Protein AF-A0A0S7Y4H3-F1 (afdb_monomer)

Radius of gyration: 25.02 Å; Cα contacts (8 Å, |Δi|>4): 301; chains: 1; bounding box: 64×60×59 Å

Organism: NCBI:txid1703775

Mean predicted aligned error: 9.49 Å

Solvent-accessible surface area (backbone atoms only — not comparable to full-atom values): 13241 Å² total; per-residue (Å²): 133,88,85,84,75,86,81,76,68,88,76,67,84,86,78,62,72,91,76,50,90,75,93,76,55,82,89,46,54,58,52,83,78,57,90,92,58,53,69,69,58,44,63,68,26,54,32,79,51,70,70,48,42,55,50,53,49,52,54,49,44,50,53,49,6,56,77,69,75,25,50,47,40,45,49,69,44,71,63,45,53,48,74,65,45,39,62,62,51,46,55,40,36,79,70,72,38,41,43,66,48,67,63,44,13,72,64,74,56,64,80,76,62,66,69,65,19,58,77,70,69,50,55,75,64,49,63,69,62,38,45,56,53,36,64,40,42,67,72,51,51,90,80,59,70,69,18,39,20,29,35,49,6,46,45,37,59,74,70,59,34,90,33,29,92,52,13,34,13,28,49,18,42,76,65,75,41,78,22,57,40,82,79,48,89,96,73,55,52,64,74,73,37,95,66,50,49,68,66,33,53,53,48,25,27,49,42,14,50,52,52,52,49,56,54,55,74,50,34,77,75,27,41,80,42,82,49,113

Foldseek 3Di:
DDDDDDDDPVPDDDDDPVPDDDDDDPVQAADDDDPPDDPVVNLVRHGCDDVNVVVVVQVVLAVQCLVVVFAAEEAEDCVCVQVLVLVVVLVVVVVPHAEADADCQAPVHHDDDPVVCVVVVNVPVDQVSLQLLQVLQPDVCVPPQLASLQSSLVSSVVVVRVRSVSGSSVSCNVSVHRYADADDPVPDCSCVDPSHDPVSVVSRNVSRVVVVVVSVVRCVSHHYHYYD

Sequence (228 aa):
MKKYKPIDLSKIKTYSAKKRKTKVELNSFAKPAVKGSSFKKFYNSLPKFLAVNSLDEVVKAILSAHKKKRPVIIGIGAHVIKVGLNPLIIDLMKKKIVIHDFEIATLGRTSEDVAEGLETGMFGMVEETLRDFNQSISVSEYKDPRGMGYELGERLIQMKAPHRELSILATGAELDMPVTVHVAIGTDTVHMSPHVDPEALGSATFTDFRLFSSVICDLEGGVYLNIG

Secondary structure (DSSP, 8-state):
--------GGG-----GGGS--S--GGGSPPPPPTT--HHHHHHHS-SSTHHHHHHHHHHHHHHHHHTT--EEEEE-HHHHHTT-HHHHHHHHHTS-B---SHHHHHS-----HHHHHHHT-TT--HHHHHHHHHHHSSSTTTS---HHHHHHHHHHHTT-TTGGG-HHHHHHHTT--------TTTSSGGGSTT--HHHHHHHHHHHHHHHHHHHHT-TTSEEEEE-

Structure (mmCIF, N/CA/C/O backbone):
data_AF-A0A0S7Y4H3-F1
#
_entry.id   AF-A0A0S7Y4H3-F1
#
loop_
_atom_site.group_PDB
_atom_site.id
_atom_site.type_symbol
_atom_site.label_atom_id
_atom_site.label_alt_id
_atom_site.label_comp_id
_atom_site.label_asym_id
_atom_site.label_entity_id
_atom_site.label_seq_id
_atom_site.pdbx_PDB_ins_code
_atom_site.Cartn_x
_atom_site.Cartn_y
_atom_site.Cartn_z
_atom_site.occupancy
_atom_site.B_iso_or_equiv
_atom_site.auth_seq_id
_atom_site.auth_comp_id
_atom_site.auth_asym_id
_atom_site.auth_atom_id
_atom_site.pdbx_PDB_model_num
ATOM 1 N N . MET A 1 1 ? -42.837 44.500 -0.484 1.00 53.53 1 MET A N 1
ATOM 2 C CA . MET A 1 1 ? -41.684 43.960 0.278 1.00 53.53 1 MET A CA 1
ATOM 3 C C . MET A 1 1 ? -42.188 43.233 1.517 1.00 53.53 1 MET A C 1
ATOM 5 O O . MET A 1 1 ? -43.010 43.789 2.237 1.00 53.53 1 MET A O 1
ATOM 9 N N . LYS A 1 2 ? -41.756 41.987 1.745 1.00 52.50 2 LYS A N 1
ATOM 10 C CA . LYS A 1 2 ? -42.208 41.177 2.889 1.00 52.50 2 LYS A CA 1
ATOM 11 C C . LYS A 1 2 ? -41.563 41.716 4.173 1.00 52.50 2 LYS A C 1
ATOM 13 O O . LYS A 1 2 ? -40.341 41.777 4.257 1.00 52.50 2 LYS A O 1
ATOM 18 N N . LYS A 1 3 ? -42.374 42.143 5.148 1.00 62.97 3 LYS A N 1
ATOM 19 C CA . LYS A 1 3 ? -41.885 42.593 6.462 1.00 62.97 3 LYS A CA 1
ATOM 20 C C . LYS A 1 3 ? -41.639 41.376 7.350 1.00 62.97 3 LYS A C 1
ATOM 22 O O . LYS A 1 3 ? -42.581 40.671 7.703 1.00 62.97 3 LYS A O 1
ATOM 27 N N . TYR A 1 4 ? -40.380 41.147 7.701 1.00 82.31 4 TYR A N 1
ATOM 28 C CA . TYR A 1 4 ? -39.975 40.118 8.654 1.00 82.31 4 TYR A CA 1
ATOM 29 C C . TYR A 1 4 ? -40.004 40.681 10.080 1.00 82.31 4 TYR A C 1
ATOM 31 O O . TYR A 1 4 ? -39.707 41.856 10.292 1.00 82.31 4 TYR A O 1
ATOM 39 N N . LYS A 1 5 ? -40.380 39.844 11.052 1.00 87.88 5 LYS A N 1
ATOM 40 C CA . LYS A 1 5 ? -40.313 40.152 12.487 1.00 87.88 5 LYS A CA 1
ATOM 41 C C . LYS A 1 5 ? -39.413 39.129 13.192 1.00 87.88 5 LYS A C 1
ATOM 43 O O . LYS A 1 5 ? -39.379 37.981 12.743 1.00 87.88 5 LYS A O 1
ATOM 48 N N . PRO A 1 6 ? -38.718 39.514 14.278 1.00 87.25 6 PRO A N 1
ATOM 49 C CA . PRO A 1 6 ? -37.983 38.577 15.125 1.00 87.25 6 PRO A CA 1
ATOM 50 C C . PRO A 1 6 ? -38.883 37.455 15.657 1.00 87.25 6 PRO A C 1
ATOM 52 O O . PRO A 1 6 ? -40.070 37.672 15.908 1.00 87.25 6 PRO A O 1
ATOM 55 N N . ILE A 1 7 ? -38.320 36.256 15.807 1.00 88.94 7 ILE A N 1
ATOM 56 C CA . ILE A 1 7 ? -39.067 35.074 16.246 1.00 88.94 7 ILE A CA 1
ATOM 57 C C . ILE A 1 7 ? -39.330 35.116 17.759 1.00 88.94 7 ILE A C 1
ATOM 59 O O . ILE A 1 7 ? -38.513 35.611 18.532 1.00 88.94 7 ILE A O 1
ATOM 63 N N . ASP A 1 8 ? -40.468 34.568 18.181 1.00 91.94 8 ASP A N 1
ATOM 64 C CA . ASP A 1 8 ? -40.845 34.455 19.591 1.00 91.94 8 ASP A CA 1
ATOM 65 C C . ASP A 1 8 ? -40.157 33.246 20.245 1.00 91.94 8 ASP A C 1
ATOM 67 O O . ASP A 1 8 ? -40.514 32.091 19.993 1.00 91.94 8 ASP A O 1
ATOM 71 N N . LEU A 1 9 ? -39.164 33.519 21.092 1.00 93.94 9 LEU A N 1
ATOM 72 C CA . LEU A 1 9 ? -38.369 32.499 21.777 1.00 93.94 9 LEU A CA 1
ATOM 73 C C . LEU A 1 9 ? -39.107 31.833 22.956 1.00 93.94 9 LEU A C 1
ATOM 75 O O . LEU A 1 9 ? -38.668 30.775 23.406 1.00 93.94 9 LEU A O 1
ATOM 79 N N . SER A 1 10 ? -40.240 32.374 23.433 1.00 90.56 10 SER A N 1
ATOM 80 C CA . SER A 1 10 ? -41.016 31.789 24.550 1.00 90.56 10 SER A CA 1
ATOM 81 C C . SER A 1 10 ? -41.631 30.423 24.216 1.00 90.56 10 SER A C 1
ATOM 83 O O . SER A 1 10 ? -42.004 29.657 25.102 1.00 90.56 10 SER A O 1
ATOM 85 N N . LYS A 1 11 ? -41.696 30.092 22.922 1.00 90.75 11 LYS A N 1
ATOM 86 C CA . LYS A 1 11 ? -42.233 28.831 22.397 1.00 90.75 11 LYS A CA 1
ATOM 87 C C . LYS A 1 11 ? -41.203 27.700 22.338 1.00 90.75 11 LYS A C 1
ATOM 89 O O . LYS A 1 11 ? -41.554 26.582 21.956 1.00 90.75 11 LYS A O 1
ATOM 94 N N . ILE A 1 12 ? -39.944 27.959 22.696 1.00 93.69 12 ILE A N 1
ATOM 95 C CA . ILE A 1 12 ? -38.897 26.933 22.731 1.00 93.69 12 ILE A CA 1
ATOM 96 C C . ILE A 1 12 ? -39.185 25.942 23.865 1.00 93.69 12 ILE A C 1
ATOM 98 O O . ILE A 1 12 ? -39.320 26.316 25.026 1.00 93.69 12 ILE A O 1
ATOM 102 N N . LYS A 1 13 ? -39.230 24.649 23.530 1.00 92.94 13 LYS A N 1
ATOM 103 C CA . LYS A 1 13 ? -39.339 23.557 24.505 1.00 92.94 13 LYS A CA 1
ATOM 104 C C . LYS A 1 13 ? -37.956 22.997 24.812 1.00 92.94 13 LYS A C 1
ATOM 106 O O . LYS A 1 13 ? -37.225 22.612 23.903 1.00 92.94 13 LYS A O 1
ATOM 111 N N . THR A 1 14 ? -37.624 22.896 26.092 1.00 92.44 14 THR A N 1
ATOM 112 C CA . THR A 1 14 ? -36.399 22.246 26.574 1.00 92.44 14 THR A CA 1
ATOM 113 C C . THR A 1 14 ? -36.738 20.946 27.305 1.00 92.44 14 THR A C 1
ATOM 115 O O . THR A 1 14 ? -37.885 20.701 27.682 1.00 92.44 14 THR A O 1
ATOM 118 N N . TYR A 1 15 ? -35.749 20.070 27.484 1.00 91.38 15 TYR A N 1
ATOM 119 C CA . TYR A 1 15 ? -35.901 18.835 28.254 1.00 91.38 15 TYR A CA 1
ATOM 120 C C . TYR A 1 15 ? -34.665 18.579 29.119 1.00 91.38 15 TYR A C 1
ATOM 122 O O . TYR A 1 15 ? -33.571 19.063 28.835 1.00 91.38 15 TYR A O 1
ATOM 130 N N . SER A 1 16 ? -34.846 17.820 30.203 1.00 90.81 16 SER A N 1
ATOM 131 C CA . SER A 1 16 ? -33.760 17.524 31.140 1.00 90.81 16 SER A CA 1
ATOM 132 C C . SER A 1 16 ? -32.681 16.656 30.498 1.00 90.81 16 SER A C 1
ATOM 134 O O . SER A 1 16 ? -32.987 15.627 29.892 1.00 90.81 16 SER A O 1
ATOM 136 N N . ALA A 1 17 ? -31.416 16.994 30.755 1.00 84.88 17 ALA A N 1
ATOM 137 C CA . ALA A 1 17 ? -30.272 16.161 30.394 1.00 84.88 17 ALA A CA 1
ATOM 138 C C . ALA A 1 17 ? -30.380 14.724 30.945 1.00 84.88 17 ALA A C 1
ATOM 140 O O . ALA A 1 17 ? -29.919 13.796 30.290 1.00 84.88 17 ALA A O 1
ATOM 141 N N . LYS A 1 18 ? -31.072 14.510 32.078 1.00 84.69 18 LYS A N 1
ATOM 142 C CA . LYS A 1 18 ? -31.314 13.171 32.654 1.00 84.69 18 LYS A CA 1
ATOM 143 C C . LYS A 1 18 ? -32.138 12.252 31.744 1.00 84.69 18 LYS A C 1
ATOM 145 O O . LYS A 1 18 ? -32.061 11.039 31.873 1.00 84.69 18 LYS A O 1
ATOM 150 N N . LYS A 1 19 ? -32.937 12.822 30.835 1.00 87.69 19 LYS A N 1
ATOM 151 C CA . LYS A 1 19 ? -33.747 12.076 29.857 1.00 87.69 19 LYS A CA 1
ATOM 152 C C . LYS A 1 19 ? -33.002 11.843 28.536 1.00 87.69 19 LYS A C 1
ATOM 154 O O . LYS A 1 19 ? -33.521 11.165 27.653 1.00 87.69 19 LYS A O 1
ATOM 159 N N . ARG A 1 20 ? -31.804 12.416 28.373 1.00 86.69 20 ARG A N 1
ATOM 160 C CA . ARG A 1 20 ? -30.997 12.300 27.157 1.00 86.69 20 ARG A CA 1
ATOM 161 C C . ARG A 1 20 ? -30.181 11.008 27.203 1.00 86.69 20 ARG A C 1
ATOM 163 O O . ARG A 1 20 ? -29.342 10.845 28.086 1.00 86.69 20 ARG A O 1
ATOM 170 N N . LYS A 1 21 ? -30.355 10.123 26.215 1.00 84.25 21 LYS A N 1
ATOM 171 C CA . LYS A 1 21 ? -29.403 9.021 25.991 1.00 84.25 21 LYS A CA 1
ATOM 172 C C . LYS A 1 21 ? -28.024 9.618 25.705 1.00 84.25 21 LYS A C 1
ATOM 174 O O . LYS A 1 21 ? -27.881 10.429 24.791 1.00 84.25 21 LYS A O 1
ATOM 179 N N . THR A 1 22 ? -27.027 9.242 26.497 1.00 79.25 22 THR A N 1
ATOM 180 C CA . THR A 1 22 ? -25.663 9.769 26.389 1.00 79.25 22 THR A CA 1
ATOM 181 C C . THR A 1 22 ? -24.757 8.699 25.788 1.00 79.25 22 THR A C 1
ATOM 183 O O . THR A 1 22 ? -24.873 7.531 26.134 1.00 79.25 22 THR A O 1
ATOM 186 N N . LYS A 1 23 ? -23.902 9.091 24.834 1.00 74.19 23 LYS A N 1
ATOM 187 C CA . LYS A 1 23 ? -23.001 8.175 24.109 1.00 74.19 23 LYS A CA 1
ATOM 188 C C . LYS A 1 23 ? -21.594 8.081 24.715 1.00 74.19 23 LYS A C 1
ATOM 190 O O . LYS A 1 23 ? -20.831 7.218 24.307 1.00 74.19 23 LYS A O 1
ATOM 195 N N . VAL A 1 24 ? -21.241 8.988 25.627 1.00 78.94 24 VAL A N 1
ATOM 196 C CA . VAL A 1 24 ? -19.899 9.101 26.214 1.00 78.94 24 VAL A CA 1
ATOM 197 C C . VAL A 1 24 ? -20.031 9.243 27.724 1.00 78.94 24 VAL A C 1
ATOM 199 O O . VAL A 1 24 ? -20.724 10.142 28.199 1.00 78.94 24 VAL A O 1
ATOM 202 N N . GLU A 1 25 ? -19.349 8.378 28.463 1.00 80.25 25 GLU A N 1
ATOM 203 C CA . GLU A 1 25 ? -19.298 8.405 29.925 1.00 80.25 25 GLU A CA 1
ATOM 204 C C . GLU A 1 25 ? -17.868 8.673 30.405 1.00 80.25 25 GLU A C 1
ATOM 206 O O . GLU A 1 25 ? -16.918 8.578 29.628 1.00 80.25 25 GLU A O 1
ATOM 211 N N . LEU A 1 26 ? -17.695 8.998 31.690 1.00 80.62 26 LEU A N 1
ATOM 212 C CA . LEU A 1 26 ? -16.381 9.322 32.268 1.00 80.62 26 LEU A CA 1
ATOM 213 C C . LEU A 1 26 ? -15.345 8.210 32.041 1.00 80.62 26 LEU A C 1
ATOM 215 O O . LEU A 1 26 ? -14.179 8.491 31.784 1.00 80.62 26 LEU A O 1
ATOM 219 N N . ASN A 1 27 ? -15.774 6.946 32.053 1.00 79.31 27 ASN A N 1
ATOM 220 C CA . ASN A 1 27 ? -14.902 5.797 31.797 1.00 79.31 27 ASN A CA 1
ATOM 221 C C . ASN A 1 27 ? -14.399 5.720 30.345 1.00 79.31 27 ASN A C 1
ATOM 223 O O . ASN A 1 27 ? -13.441 5.003 30.065 1.00 79.31 27 ASN A O 1
ATOM 227 N N . SER A 1 28 ? -15.032 6.443 29.420 1.00 77.50 28 SER A N 1
ATOM 228 C CA . SER A 1 28 ? -14.643 6.525 28.009 1.00 77.50 28 SER A CA 1
ATOM 229 C C . SER A 1 28 ? -13.602 7.616 27.744 1.00 77.50 28 SER A C 1
ATOM 231 O O . SER A 1 28 ? -13.175 7.780 26.600 1.00 77.50 28 SER A O 1
ATOM 233 N N . PHE A 1 29 ? -13.225 8.395 28.763 1.00 83.69 29 PHE A N 1
ATOM 234 C CA . PHE A 1 29 ? -12.302 9.512 28.606 1.00 83.69 29 PHE A CA 1
ATOM 235 C C . PHE A 1 29 ? -10.876 9.003 28.404 1.00 83.69 29 PHE A C 1
ATOM 237 O O . PHE A 1 29 ? -10.457 7.992 28.973 1.00 83.69 29 PHE A O 1
ATOM 244 N N . ALA A 1 30 ? -10.123 9.742 27.594 1.00 87.62 30 ALA A N 1
ATOM 245 C CA . ALA A 1 30 ? -8.708 9.489 27.405 1.00 87.62 30 ALA A CA 1
ATOM 246 C C . ALA A 1 30 ? -7.955 9.660 28.731 1.00 87.62 30 ALA A C 1
ATOM 248 O O . ALA A 1 30 ? -8.316 10.505 29.556 1.00 87.62 30 ALA A O 1
ATOM 249 N N . LYS A 1 31 ? -6.865 8.913 28.909 1.00 87.69 31 LYS A N 1
ATOM 250 C CA . LYS A 1 31 ? -5.912 9.168 29.996 1.00 87.69 31 LYS A CA 1
ATOM 251 C C . LYS A 1 31 ? -4.691 9.907 29.442 1.00 87.69 31 LYS A C 1
ATOM 253 O O . LYS A 1 31 ? -4.226 9.539 28.359 1.00 87.69 31 LYS A O 1
ATOM 258 N N . PRO A 1 32 ? -4.151 10.911 30.161 1.00 88.44 32 PRO A N 1
ATOM 259 C CA . PRO A 1 32 ? -2.921 11.580 29.757 1.00 88.44 32 PRO A CA 1
ATOM 260 C C . PRO A 1 32 ? -1.782 10.579 29.547 1.00 88.44 32 PRO A C 1
ATOM 262 O O . PRO A 1 32 ? -1.602 9.651 30.341 1.00 88.44 32 PRO A O 1
ATOM 265 N N . ALA A 1 33 ? -1.008 10.775 28.480 1.00 87.62 33 ALA A N 1
ATOM 266 C CA . ALA A 1 33 ? 0.179 9.972 28.234 1.00 87.62 33 ALA A CA 1
ATOM 267 C C . ALA A 1 33 ? 1.231 10.253 29.318 1.00 87.62 33 ALA A C 1
ATOM 269 O O . ALA A 1 33 ? 1.526 11.408 29.625 1.00 87.62 33 ALA A O 1
ATOM 270 N N . VAL A 1 34 ? 1.814 9.200 29.892 1.00 89.88 34 VAL A N 1
ATOM 271 C CA . VAL A 1 34 ? 2.871 9.334 30.904 1.00 89.88 34 VAL A CA 1
ATOM 272 C C . VAL A 1 34 ? 4.229 9.296 30.209 1.00 89.88 34 VAL A C 1
ATOM 274 O O . VAL A 1 34 ? 4.481 8.417 29.380 1.00 89.88 34 VAL A O 1
ATOM 277 N N . LYS A 1 35 ? 5.127 10.226 30.543 1.00 91.88 35 LYS A N 1
ATOM 278 C CA . LYS A 1 35 ? 6.499 10.232 30.014 1.00 91.88 35 LYS A CA 1
ATOM 279 C C . LYS A 1 35 ? 7.179 8.880 30.280 1.00 91.88 35 LYS A C 1
ATOM 281 O O . LYS A 1 35 ? 7.089 8.350 31.383 1.00 91.88 35 LYS A O 1
ATOM 286 N N . GLY A 1 36 ? 7.833 8.314 29.265 1.00 90.81 36 GLY A N 1
ATOM 287 C CA . GLY A 1 36 ? 8.464 6.987 29.349 1.00 90.81 36 GLY A CA 1
ATOM 288 C C . GLY A 1 36 ? 7.502 5.798 29.196 1.00 90.81 36 GLY A C 1
ATOM 289 O O . GLY A 1 36 ? 7.914 4.652 29.358 1.00 90.81 36 GLY A O 1
ATOM 290 N N . SER A 1 37 ? 6.225 6.033 28.879 1.00 91.19 37 SER A N 1
ATOM 291 C CA . SER A 1 37 ? 5.282 4.957 28.547 1.00 91.19 37 SER A CA 1
ATOM 292 C C . SER A 1 37 ? 5.652 4.255 27.247 1.00 91.19 37 SER A C 1
ATOM 294 O O . SER A 1 37 ? 6.098 4.886 26.293 1.00 91.19 37 SER A O 1
ATOM 296 N N . SER A 1 38 ? 5.356 2.958 27.167 1.00 94.19 38 SER A N 1
ATOM 297 C CA . SER A 1 38 ? 5.381 2.250 25.890 1.00 94.19 38 SER A CA 1
ATOM 298 C C . SER A 1 38 ? 4.259 2.730 24.966 1.00 94.19 38 SER A C 1
ATOM 300 O O . SER A 1 38 ? 3.194 3.151 25.431 1.00 94.19 38 SER A O 1
ATOM 302 N N . PHE A 1 39 ? 4.450 2.568 23.654 1.00 91.62 39 PHE A N 1
ATOM 303 C CA . PHE A 1 39 ? 3.408 2.858 22.665 1.00 91.62 39 PHE A CA 1
ATOM 304 C C . PHE A 1 39 ? 2.104 2.102 22.960 1.00 91.62 39 PHE A C 1
ATOM 306 O O . PHE A 1 39 ? 1.026 2.671 22.864 1.00 91.62 39 PHE A O 1
ATOM 313 N N . LYS A 1 40 ? 2.185 0.850 23.433 1.00 91.56 40 LYS A N 1
ATOM 314 C CA . LYS A 1 40 ? 1.006 0.071 23.851 1.00 91.56 40 LYS A CA 1
ATOM 315 C C . LYS A 1 40 ? 0.217 0.755 24.972 1.00 91.56 40 LYS A C 1
ATOM 317 O O . LYS A 1 40 ? -1.009 0.753 24.941 1.00 91.56 40 LYS A O 1
ATOM 322 N N . LYS A 1 41 ? 0.900 1.332 25.967 1.00 92.00 41 LYS A N 1
ATOM 323 C CA . LYS A 1 41 ? 0.238 2.074 27.052 1.00 92.00 41 LYS A CA 1
ATOM 324 C C . LYS A 1 41 ? -0.421 3.351 26.531 1.00 92.00 41 LYS A C 1
ATOM 326 O O . LYS A 1 41 ? -1.538 3.633 26.944 1.00 92.00 41 LYS A O 1
ATOM 331 N N . PHE A 1 42 ? 0.234 4.062 25.612 1.00 92.56 42 PHE A N 1
ATOM 332 C CA . PHE A 1 42 ? -0.341 5.223 24.926 1.00 92.56 42 PHE A CA 1
ATOM 333 C C . PHE A 1 42 ? -1.575 4.849 24.090 1.00 92.56 42 PHE A C 1
ATOM 335 O O . PHE A 1 42 ? -2.643 5.418 24.265 1.00 92.56 42 PHE A O 1
ATOM 342 N N . TYR A 1 43 ? -1.478 3.829 23.240 1.00 91.81 43 TYR A N 1
ATOM 343 C CA . TYR A 1 43 ? -2.596 3.363 22.419 1.00 91.81 43 TYR A CA 1
ATOM 344 C C . TYR A 1 43 ? -3.801 2.939 23.272 1.00 91.81 43 TYR A C 1
ATOM 346 O O . TYR A 1 43 ? -4.943 3.288 22.985 1.00 91.81 43 TYR A O 1
ATOM 354 N N . ASN A 1 44 ? -3.544 2.250 24.387 1.00 89.62 44 ASN A N 1
ATOM 355 C CA . ASN A 1 44 ? -4.580 1.861 25.343 1.00 89.62 44 ASN A CA 1
ATOM 356 C C . ASN A 1 44 ? -5.141 3.036 26.163 1.00 89.62 44 ASN A C 1
ATOM 358 O O . ASN A 1 44 ? -6.172 2.862 26.812 1.00 89.62 44 ASN A O 1
ATOM 362 N N . SER A 1 45 ? -4.481 4.200 26.178 1.00 90.75 45 SER A N 1
ATOM 363 C CA . SER A 1 45 ? -4.969 5.404 26.859 1.00 90.75 45 SER A CA 1
ATOM 364 C C . SER A 1 45 ? -5.883 6.260 25.982 1.00 90.75 45 SER A C 1
ATOM 366 O O . SER A 1 45 ? -6.509 7.186 26.504 1.00 90.75 45 SER A O 1
ATOM 368 N N . LEU A 1 46 ? -5.973 5.959 24.681 1.00 91.56 46 LEU A N 1
ATOM 369 C CA . LEU A 1 46 ? -6.860 6.647 23.750 1.00 91.56 46 LEU A CA 1
ATOM 370 C C . LEU A 1 46 ? -8.338 6.374 24.084 1.00 91.56 46 LEU A C 1
ATOM 372 O O . LEU A 1 46 ? -8.696 5.259 24.481 1.00 91.56 46 LEU A O 1
ATOM 376 N N . PRO 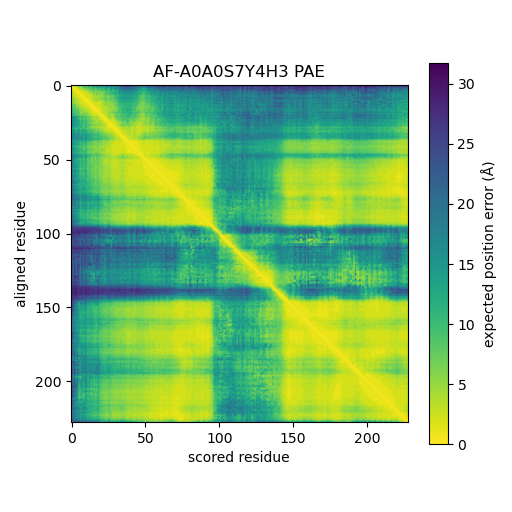A 1 47 ? -9.214 7.376 23.908 1.00 88.62 47 PRO A N 1
ATOM 377 C CA . PRO A 1 47 ? -10.625 7.238 24.226 1.00 88.62 47 PRO A CA 1
ATOM 378 C C . PRO A 1 47 ? -11.314 6.321 23.216 1.00 88.62 47 PRO A C 1
ATOM 380 O O . PRO A 1 47 ? -11.169 6.514 22.017 1.00 88.62 47 PRO A O 1
ATOM 383 N N . LYS A 1 48 ? -12.105 5.348 23.668 1.00 84.75 48 LYS A N 1
ATOM 384 C CA . LYS A 1 48 ? -12.748 4.347 22.793 1.00 84.75 48 LYS A CA 1
ATOM 385 C C . LYS A 1 48 ? -14.033 4.865 22.134 1.00 84.75 48 LYS A C 1
ATOM 387 O O . LYS A 1 48 ? -15.118 4.312 22.317 1.00 84.75 48 LYS A O 1
ATOM 392 N N . PHE A 1 49 ? -13.925 5.970 21.399 1.00 84.88 49 PHE A N 1
ATOM 393 C CA . PHE A 1 49 ? -15.018 6.528 20.606 1.00 84.88 49 PHE A CA 1
ATOM 394 C C . PHE A 1 49 ? -14.520 7.160 19.299 1.00 84.88 49 PHE A C 1
ATOM 396 O O . PHE A 1 49 ? -13.363 7.566 19.184 1.00 84.88 49 PHE A O 1
ATOM 403 N N . LEU A 1 50 ? -15.425 7.274 18.318 1.00 87.88 50 LEU A N 1
ATOM 404 C CA . LEU A 1 50 ? -15.177 7.895 17.008 1.00 87.88 50 LEU A CA 1
ATOM 405 C C . LEU A 1 50 ? -13.937 7.296 16.312 1.00 87.88 50 LEU A C 1
ATOM 407 O O . LEU A 1 50 ? -13.859 6.080 16.167 1.00 87.88 50 LEU A O 1
ATOM 411 N N . ALA A 1 51 ? -12.973 8.126 15.903 1.00 90.44 51 ALA A N 1
ATOM 412 C CA . ALA A 1 51 ? -11.812 7.716 15.112 1.00 90.44 51 ALA A CA 1
ATOM 413 C C . ALA A 1 51 ? -10.955 6.627 15.779 1.00 90.44 51 ALA A C 1
ATOM 415 O O . ALA A 1 51 ? -10.378 5.795 15.086 1.00 90.44 51 ALA A O 1
ATOM 416 N N . VAL A 1 52 ? -10.897 6.581 17.114 1.00 91.62 52 VAL A N 1
ATOM 417 C CA . VAL A 1 52 ? -10.155 5.527 17.825 1.00 91.62 52 VAL A CA 1
ATOM 418 C C . VAL A 1 52 ? -10.848 4.174 17.681 1.00 91.62 52 VAL A C 1
ATOM 420 O O . VAL A 1 52 ? -10.167 3.160 17.586 1.00 91.62 52 VAL A O 1
ATOM 423 N N . ASN A 1 53 ? -12.184 4.142 17.610 1.00 90.56 53 ASN A N 1
ATOM 424 C CA . ASN A 1 53 ? -12.897 2.897 17.323 1.00 90.56 53 ASN A CA 1
ATOM 425 C C . ASN A 1 53 ? -12.620 2.436 15.897 1.00 90.56 53 ASN A C 1
ATOM 427 O O . ASN A 1 53 ? -12.311 1.266 15.712 1.00 90.56 53 ASN A O 1
ATOM 431 N N . SER A 1 54 ? -12.630 3.349 14.922 1.00 92.38 54 SER A N 1
ATOM 432 C CA . SER A 1 54 ? -12.254 3.019 13.543 1.00 92.38 54 SER A CA 1
ATOM 433 C C . SER A 1 54 ? -10.814 2.500 13.460 1.00 92.38 54 SER A C 1
ATOM 435 O O . SER A 1 54 ? -10.556 1.503 12.794 1.00 92.38 54 SER A O 1
ATOM 437 N N . LEU A 1 55 ? -9.878 3.110 14.195 1.00 93.00 55 LEU A N 1
ATOM 438 C CA . LEU A 1 55 ? -8.497 2.635 14.288 1.00 93.00 55 LEU A CA 1
ATOM 439 C C . LEU A 1 55 ? -8.412 1.234 14.915 1.00 93.00 55 LEU A C 1
ATOM 441 O O . LEU A 1 55 ? -7.732 0.362 14.379 1.00 93.00 55 LEU A O 1
ATOM 445 N N . ASP A 1 56 ? -9.106 0.998 16.031 1.00 93.00 56 ASP A N 1
ATOM 446 C CA . ASP A 1 56 ? -9.187 -0.316 16.678 1.00 93.00 56 ASP A CA 1
ATOM 447 C C . ASP A 1 56 ? -9.796 -1.374 15.738 1.00 93.00 56 ASP A C 1
ATOM 449 O O . ASP A 1 56 ? -9.349 -2.521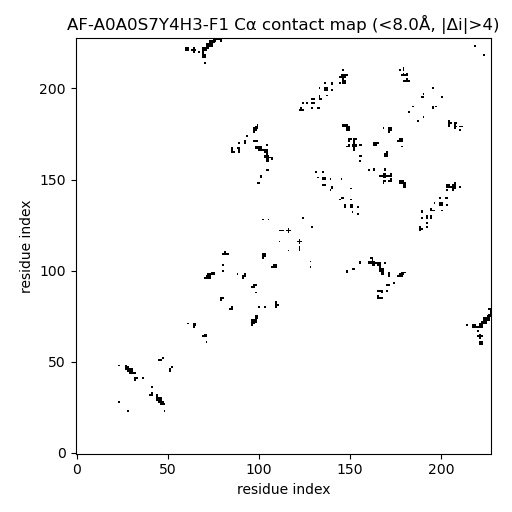 15.730 1.00 93.00 56 ASP A O 1
ATOM 453 N N . GLU A 1 57 ? -10.825 -1.015 14.968 1.00 93.62 57 GLU A N 1
ATOM 454 C CA . GLU A 1 57 ? -11.492 -1.889 13.999 1.00 93.62 57 GLU A CA 1
ATOM 455 C C . GLU A 1 57 ? -10.557 -2.266 12.851 1.00 93.62 57 GLU A C 1
ATOM 457 O O . GLU A 1 57 ? -10.416 -3.455 12.565 1.00 93.62 57 GLU A O 1
ATOM 462 N N . VAL A 1 58 ? -9.849 -1.296 12.265 1.00 93.62 58 VAL A N 1
ATOM 463 C CA . VAL A 1 58 ? -8.842 -1.542 11.220 1.00 93.62 58 VAL A CA 1
ATOM 464 C C . VAL A 1 58 ? -7.729 -2.448 11.747 1.00 93.62 58 VAL A C 1
ATOM 466 O O . VAL A 1 58 ? -7.411 -3.460 11.123 1.00 93.62 58 VAL A O 1
ATOM 469 N N . VAL A 1 59 ? -7.183 -2.157 12.934 1.00 93.44 59 VAL A N 1
ATOM 470 C CA . VAL A 1 59 ? -6.142 -2.990 13.560 1.00 93.44 59 VAL A CA 1
ATOM 471 C C . VAL A 1 59 ? -6.641 -4.421 13.776 1.00 93.44 59 VAL A C 1
ATOM 473 O O . VAL A 1 59 ? -5.951 -5.378 13.423 1.00 93.44 59 VAL A O 1
ATOM 476 N N . LYS A 1 60 ? -7.851 -4.601 14.319 1.00 94.69 60 LYS A N 1
ATOM 477 C CA . LYS A 1 60 ? -8.444 -5.933 14.526 1.00 94.69 60 LYS A CA 1
ATOM 478 C C . LYS A 1 60 ? -8.691 -6.665 13.210 1.00 94.69 60 LYS A C 1
ATOM 480 O O . LYS A 1 60 ? -8.448 -7.870 13.156 1.00 94.69 60 LYS A O 1
ATOM 485 N N . ALA A 1 61 ? -9.154 -5.968 12.175 1.00 94.75 61 ALA A N 1
ATOM 486 C CA . ALA A 1 61 ? -9.400 -6.548 10.860 1.00 94.75 61 ALA A CA 1
ATOM 487 C C . ALA A 1 61 ? -8.099 -7.082 10.246 1.00 94.75 61 ALA A C 1
ATOM 489 O O . ALA A 1 61 ? -8.050 -8.250 9.864 1.00 94.75 61 ALA A O 1
ATOM 490 N N . ILE A 1 62 ? -7.024 -6.284 10.265 1.00 93.06 62 ILE A N 1
ATOM 491 C CA . ILE A 1 62 ? -5.701 -6.684 9.757 1.00 93.06 62 ILE A CA 1
ATOM 492 C C . ILE A 1 62 ? -5.170 -7.897 10.530 1.00 93.06 62 ILE A C 1
ATOM 494 O O . ILE A 1 62 ? -4.764 -8.890 9.929 1.00 93.06 62 ILE A O 1
ATOM 498 N N . LEU A 1 63 ? -5.219 -7.860 11.867 1.00 93.12 63 LEU A N 1
ATOM 499 C CA . LEU A 1 63 ? -4.761 -8.975 12.705 1.00 93.12 63 LEU A CA 1
ATOM 500 C C . LEU A 1 63 ? -5.575 -10.255 12.467 1.00 93.12 63 LEU A C 1
ATOM 502 O O . LEU A 1 63 ? -5.015 -11.352 12.449 1.00 93.12 63 LEU A O 1
ATOM 506 N N . SER A 1 64 ? -6.891 -10.127 12.288 1.00 95.06 64 SER A N 1
ATOM 507 C CA . SER A 1 64 ? -7.784 -11.248 11.991 1.00 95.06 64 SER A CA 1
ATOM 508 C C . SER A 1 64 ? -7.479 -11.858 10.623 1.00 95.06 64 SER A C 1
ATOM 510 O O . SER A 1 64 ? -7.325 -13.077 10.537 1.00 95.06 64 SER A O 1
ATOM 512 N N . ALA A 1 65 ? -7.339 -11.030 9.582 1.00 91.56 65 ALA A N 1
ATOM 513 C CA . ALA A 1 65 ? -6.979 -11.471 8.237 1.00 91.56 65 ALA A CA 1
ATOM 514 C C . ALA A 1 65 ? -5.629 -12.195 8.241 1.00 91.56 65 ALA A C 1
ATOM 516 O O . ALA A 1 65 ? -5.549 -13.346 7.813 1.00 91.56 65 ALA A O 1
ATOM 517 N N . HIS A 1 66 ? -4.607 -11.595 8.857 1.00 89.69 66 HIS A N 1
ATOM 518 C CA . HIS A 1 66 ? -3.284 -12.200 8.974 1.00 89.69 66 HIS A CA 1
ATOM 519 C C . HIS A 1 66 ? -3.322 -13.551 9.709 1.00 89.69 66 HIS A C 1
ATOM 521 O O . HIS A 1 66 ? -2.805 -14.550 9.208 1.00 89.69 66 HIS A O 1
ATOM 527 N N . LYS A 1 67 ? -4.008 -13.635 10.861 1.00 92.50 67 LYS A N 1
ATOM 528 C CA . LYS A 1 67 ? -4.150 -14.891 11.622 1.00 92.50 67 LYS A CA 1
ATOM 529 C C . LYS A 1 67 ? -4.854 -15.986 10.816 1.00 92.50 67 LYS A C 1
ATOM 531 O O . LYS A 1 67 ? -4.518 -17.160 10.956 1.00 92.50 67 LYS A O 1
ATOM 536 N N . LYS A 1 68 ? -5.835 -15.611 9.995 1.00 92.38 68 LYS A N 1
ATOM 537 C CA . LYS A 1 68 ? -6.595 -16.522 9.130 1.00 92.38 68 LYS A CA 1
ATOM 538 C C . LYS A 1 68 ? -5.928 -16.770 7.774 1.00 92.38 68 LYS A C 1
ATOM 540 O O . LYS A 1 68 ? -6.513 -17.476 6.961 1.00 92.38 68 LYS A O 1
ATOM 545 N N . LYS A 1 69 ? -4.730 -16.219 7.535 1.00 88.44 69 LYS A N 1
ATOM 546 C CA . LYS A 1 69 ? -4.022 -16.284 6.246 1.00 88.44 69 LYS A CA 1
ATOM 547 C C . LYS A 1 69 ? -4.884 -15.784 5.078 1.00 88.44 69 LYS A C 1
ATOM 549 O O . LYS A 1 69 ? -4.891 -16.377 4.007 1.00 88.44 69 LYS A O 1
ATOM 554 N N . ARG A 1 70 ? -5.651 -14.721 5.317 1.00 91.12 70 ARG A N 1
ATOM 555 C CA . ARG A 1 70 ? -6.427 -14.002 4.300 1.00 91.12 70 ARG A CA 1
ATOM 556 C C . ARG A 1 70 ? -5.622 -12.805 3.796 1.00 91.12 70 ARG A C 1
ATOM 558 O O . ARG A 1 70 ? -4.808 -12.283 4.567 1.00 91.12 70 ARG A O 1
ATOM 565 N N . PRO A 1 71 ? -5.824 -12.371 2.542 1.00 86.00 71 PRO A N 1
ATOM 566 C CA . PRO A 1 71 ? -5.027 -11.299 1.965 1.00 86.00 71 PRO A CA 1
ATOM 567 C C . PRO A 1 71 ? -5.202 -9.986 2.736 1.00 86.00 71 PRO A C 1
ATOM 569 O O . PRO A 1 71 ? -6.304 -9.622 3.158 1.00 86.00 71 PRO A O 1
ATOM 572 N N . VAL A 1 72 ? -4.087 -9.275 2.905 1.00 91.81 72 VAL A N 1
ATOM 573 C CA . VAL A 1 72 ? -4.048 -7.874 3.331 1.00 91.81 72 VAL A CA 1
ATOM 574 C C . VAL A 1 72 ? -3.440 -7.092 2.178 1.00 91.81 72 VAL A C 1
ATOM 576 O O . VAL A 1 72 ? -2.241 -7.192 1.911 1.00 91.81 72 VAL A O 1
ATOM 579 N N . ILE A 1 73 ? -4.301 -6.365 1.482 1.00 89.75 73 ILE A N 1
ATOM 580 C CA . ILE A 1 73 ? -3.989 -5.630 0.264 1.00 89.75 73 ILE A CA 1
ATOM 581 C C . ILE A 1 73 ? -3.869 -4.152 0.619 1.00 89.75 73 ILE A C 1
ATOM 583 O O . ILE A 1 73 ? -4.744 -3.615 1.304 1.00 89.75 73 ILE A O 1
ATOM 587 N N . ILE A 1 74 ? -2.819 -3.490 0.141 1.00 91.69 74 ILE A N 1
ATOM 588 C CA . ILE A 1 74 ? -2.637 -2.052 0.325 1.00 91.69 74 ILE A CA 1
ATOM 589 C C . ILE A 1 74 ? -2.579 -1.372 -1.043 1.00 91.69 74 ILE A C 1
ATOM 591 O O . ILE A 1 74 ? -1.616 -1.533 -1.785 1.00 91.69 74 ILE A O 1
ATOM 595 N N . GLY A 1 75 ? -3.607 -0.585 -1.351 1.00 89.44 75 GLY A N 1
ATOM 596 C CA . GLY A 1 75 ? -3.567 0.410 -2.415 1.00 89.44 75 GLY A CA 1
ATOM 597 C C . GLY A 1 75 ? -2.953 1.699 -1.879 1.00 89.44 75 GLY A C 1
ATOM 598 O O . GLY A 1 75 ? -3.411 2.214 -0.854 1.00 89.44 75 GLY A O 1
ATOM 599 N N . ILE A 1 76 ? -1.918 2.205 -2.552 1.00 88.50 76 ILE A N 1
ATOM 600 C CA . ILE A 1 76 ? -1.271 3.470 -2.194 1.00 88.50 76 ILE A CA 1
ATOM 601 C C . ILE A 1 76 ? -1.157 4.403 -3.393 1.00 88.50 76 ILE A C 1
ATOM 603 O O . ILE A 1 76 ? -0.925 3.960 -4.515 1.00 88.50 76 ILE A O 1
ATOM 607 N N . GLY A 1 77 ? -1.291 5.703 -3.137 1.00 81.88 77 GLY A N 1
ATOM 608 C CA . GLY A 1 77 ? -0.934 6.743 -4.101 1.00 81.88 77 GLY A CA 1
ATOM 609 C C . GLY A 1 77 ? 0.526 7.187 -3.965 1.00 81.88 77 GLY A C 1
ATOM 610 O O . GLY A 1 77 ? 1.185 6.915 -2.958 1.00 81.88 77 GLY A O 1
ATOM 611 N N . ALA A 1 78 ? 1.003 7.968 -4.939 1.00 79.44 78 ALA A N 1
ATOM 612 C CA . ALA A 1 78 ? 2.375 8.488 -4.972 1.00 79.44 78 ALA A CA 1
ATOM 613 C C . ALA A 1 78 ? 2.773 9.294 -3.715 1.00 79.44 78 ALA A C 1
ATOM 615 O O . ALA A 1 78 ? 3.946 9.353 -3.363 1.00 79.44 78 ALA A O 1
ATOM 616 N N . HIS A 1 79 ? 1.815 9.874 -2.983 1.00 81.94 79 HIS A N 1
ATOM 617 C CA . HIS A 1 79 ? 2.086 10.647 -1.764 1.00 81.94 79 HIS A CA 1
ATOM 618 C C . HIS A 1 79 ? 2.673 9.814 -0.615 1.00 81.94 79 HIS A C 1
ATOM 620 O O . HIS A 1 79 ? 3.524 10.316 0.118 1.00 81.94 79 HIS A O 1
ATOM 626 N N . VAL A 1 80 ? 2.254 8.552 -0.459 1.00 86.00 80 VAL A N 1
ATOM 627 C CA . VAL A 1 80 ? 2.778 7.654 0.592 1.00 86.00 80 VAL A CA 1
ATOM 628 C C . VAL A 1 80 ? 4.267 7.398 0.377 1.00 86.00 80 VAL A C 1
ATOM 630 O O . VAL A 1 80 ? 5.054 7.408 1.325 1.00 86.00 80 VAL A O 1
ATOM 633 N N . ILE A 1 81 ? 4.640 7.232 -0.888 1.00 84.31 81 ILE A N 1
ATOM 634 C CA . ILE A 1 81 ? 6.016 7.061 -1.335 1.00 84.31 81 ILE A CA 1
ATOM 635 C C . ILE A 1 81 ? 6.775 8.374 -1.147 1.00 84.31 81 ILE A C 1
ATOM 637 O O . ILE A 1 81 ? 7.779 8.410 -0.439 1.00 84.31 81 ILE A O 1
ATOM 641 N N . LYS A 1 82 ? 6.241 9.477 -1.689 1.00 81.56 82 LYS A N 1
ATOM 642 C CA . LYS A 1 82 ? 6.847 10.818 -1.673 1.00 81.56 82 LYS A CA 1
ATOM 643 C C . LYS A 1 82 ? 7.303 11.267 -0.284 1.00 81.56 82 LYS A C 1
ATOM 645 O O . LYS A 1 82 ? 8.327 11.929 -0.156 1.00 81.56 82 LYS A O 1
ATOM 650 N N . VAL A 1 83 ? 6.555 10.924 0.765 1.00 88.00 83 VAL A N 1
ATOM 651 C CA . VAL A 1 83 ? 6.880 11.318 2.150 1.00 88.00 83 VAL A CA 1
ATOM 652 C C . VAL A 1 83 ? 7.741 10.292 2.900 1.00 88.00 83 VAL A C 1
ATOM 654 O O . VAL A 1 83 ? 7.913 10.396 4.113 1.00 88.00 83 VAL A O 1
ATOM 657 N N . GLY A 1 84 ? 8.308 9.312 2.190 1.00 85.69 84 GLY A N 1
ATOM 658 C CA . GLY A 1 84 ? 9.328 8.400 2.704 1.00 85.69 84 GLY A CA 1
ATOM 659 C C . GLY A 1 84 ? 8.796 7.255 3.567 1.00 85.69 84 GLY A C 1
ATOM 660 O O . GLY A 1 84 ? 9.529 6.751 4.417 1.00 85.69 84 GLY A O 1
ATOM 661 N N . LEU A 1 85 ? 7.540 6.826 3.389 1.00 90.94 85 LEU A N 1
ATOM 662 C CA . LEU A 1 85 ? 6.957 5.743 4.200 1.00 90.94 85 LEU A CA 1
ATOM 663 C C . LEU A 1 85 ? 7.322 4.335 3.711 1.00 90.94 85 LEU A C 1
ATOM 665 O O . LEU A 1 85 ? 7.013 3.360 4.402 1.00 90.94 85 LEU A O 1
ATOM 669 N N . ASN A 1 86 ? 8.031 4.211 2.586 1.00 90.06 86 ASN A N 1
ATOM 670 C CA . ASN A 1 86 ? 8.483 2.935 2.027 1.00 90.06 86 ASN A CA 1
ATOM 671 C C . ASN A 1 86 ? 9.123 1.971 3.035 1.00 90.06 86 ASN A C 1
ATOM 673 O O . ASN A 1 86 ? 8.764 0.796 3.012 1.00 90.06 86 ASN A O 1
ATOM 677 N N . PRO A 1 87 ? 10.012 2.392 3.959 1.00 92.50 87 PRO A N 1
ATOM 678 C CA . PRO A 1 87 ? 10.611 1.452 4.906 1.00 92.50 87 PRO A CA 1
ATOM 679 C C . PRO A 1 87 ? 9.580 0.774 5.820 1.00 92.50 87 PRO A C 1
ATOM 681 O O . PRO A 1 87 ? 9.746 -0.390 6.180 1.00 92.50 87 PRO A O 1
ATOM 684 N N . LEU A 1 88 ? 8.498 1.477 6.177 1.00 91.50 88 LEU A N 1
ATOM 685 C CA . LEU A 1 88 ? 7.419 0.917 6.999 1.00 91.50 88 LEU A CA 1
ATOM 686 C C . LEU A 1 88 ? 6.607 -0.102 6.205 1.00 91.50 88 LEU A C 1
ATOM 688 O O . LEU A 1 88 ? 6.264 -1.167 6.706 1.00 91.50 88 LEU A O 1
ATOM 692 N N . ILE A 1 89 ? 6.335 0.234 4.951 1.00 90.50 89 ILE A N 1
ATOM 693 C CA . ILE A 1 89 ? 5.662 -0.617 3.982 1.00 90.50 89 ILE A CA 1
ATOM 694 C C . ILE A 1 89 ? 6.475 -1.903 3.764 1.00 90.50 89 ILE A C 1
ATOM 696 O O . ILE A 1 89 ? 5.960 -2.994 3.980 1.00 90.50 89 ILE A O 1
ATOM 700 N N . ILE A 1 90 ? 7.774 -1.801 3.491 1.00 92.12 90 ILE A N 1
ATOM 701 C CA . ILE A 1 90 ? 8.691 -2.938 3.315 1.00 92.12 90 ILE A CA 1
ATOM 702 C C . ILE A 1 90 ? 8.780 -3.816 4.573 1.00 92.12 90 ILE A C 1
ATOM 704 O O . ILE A 1 90 ? 8.809 -5.043 4.468 1.00 92.12 90 ILE A O 1
ATOM 708 N N . ASP A 1 91 ? 8.784 -3.230 5.774 1.00 91.94 91 ASP A N 1
ATOM 709 C CA . ASP A 1 91 ? 8.723 -4.004 7.023 1.00 91.94 91 ASP A CA 1
ATOM 710 C C . ASP A 1 91 ? 7.422 -4.826 7.125 1.00 91.94 91 ASP A C 1
ATOM 712 O O . ASP A 1 91 ? 7.446 -5.978 7.568 1.00 91.94 91 ASP A O 1
ATOM 716 N N . LEU A 1 92 ? 6.293 -4.288 6.647 1.00 88.12 92 LEU A N 1
ATOM 717 C CA . LEU A 1 92 ? 5.036 -5.033 6.530 1.00 88.12 92 LEU A CA 1
ATOM 718 C C . LEU A 1 92 ? 5.112 -6.121 5.443 1.00 88.12 92 LEU A C 1
ATOM 720 O O . LEU A 1 92 ? 4.651 -7.237 5.686 1.00 88.12 92 LEU A O 1
ATOM 724 N N . MET A 1 93 ? 5.750 -5.858 4.298 1.00 88.69 93 MET A N 1
ATOM 725 C CA . MET A 1 93 ? 5.969 -6.850 3.229 1.00 88.69 93 MET A CA 1
ATOM 726 C C . MET A 1 93 ? 6.784 -8.046 3.703 1.00 88.69 93 MET A C 1
ATOM 728 O O . MET A 1 93 ? 6.394 -9.190 3.481 1.00 88.69 93 MET A O 1
ATOM 732 N N . LYS A 1 94 ? 7.863 -7.806 4.452 1.00 87.12 94 LYS A N 1
ATOM 733 C CA . LYS A 1 94 ? 8.679 -8.864 5.072 1.00 87.12 94 LYS A CA 1
ATOM 734 C C . LYS A 1 94 ? 7.886 -9.681 6.099 1.00 87.12 94 LYS A C 1
ATOM 736 O O . LYS A 1 94 ? 8.217 -10.834 6.371 1.00 87.12 94 LYS A O 1
ATOM 741 N N . LYS A 1 95 ? 6.794 -9.117 6.626 1.00 81.75 95 LYS A N 1
ATOM 742 C CA . LYS A 1 95 ? 5.787 -9.787 7.468 1.00 81.75 95 LYS A CA 1
ATOM 743 C C . LYS A 1 95 ? 4.592 -10.341 6.665 1.00 81.75 95 LYS A C 1
ATOM 745 O O . LYS A 1 95 ? 3.654 -10.852 7.278 1.00 81.75 95 LYS A O 1
ATOM 750 N N . LYS A 1 96 ? 4.674 -10.327 5.326 1.00 67.62 96 LYS A N 1
ATOM 751 C CA . LYS A 1 96 ? 3.716 -10.819 4.312 1.00 67.62 96 LYS A CA 1
ATOM 752 C C . LYS A 1 96 ? 2.454 -9.956 4.125 1.00 67.62 96 LYS A C 1
ATOM 754 O O . LYS A 1 96 ? 1.341 -10.449 4.302 1.00 67.62 96 LYS A O 1
ATOM 759 N N . ILE A 1 97 ? 2.627 -8.676 3.778 1.00 57.53 97 ILE A N 1
ATOM 760 C CA . ILE A 1 97 ? 1.555 -7.696 3.477 1.00 57.53 97 ILE A CA 1
ATOM 761 C C . ILE A 1 97 ? 1.907 -6.923 2.181 1.00 57.53 97 ILE A C 1
ATOM 763 O O . ILE A 1 97 ? 3.032 -6.462 2.056 1.00 57.53 97 ILE A O 1
ATOM 767 N N . VAL A 1 98 ? 0.976 -6.786 1.225 1.00 44.97 98 VAL A N 1
ATOM 768 C CA . VAL A 1 98 ? 1.244 -6.582 -0.228 1.00 44.97 98 VAL A CA 1
ATOM 769 C C . VAL A 1 98 ? 1.118 -5.122 -0.731 1.00 44.97 98 VAL A C 1
ATOM 771 O O . VAL A 1 98 ? 0.127 -4.490 -0.361 1.00 44.97 98 VAL A O 1
ATOM 774 N N . ILE A 1 99 ? 2.086 -4.569 -1.515 1.00 49.28 99 ILE A N 1
ATOM 775 C CA . ILE A 1 99 ? 2.270 -3.094 -1.742 1.00 49.28 99 ILE A CA 1
ATOM 776 C C . ILE A 1 99 ? 3.098 -2.721 -3.029 1.00 49.28 99 ILE A C 1
ATOM 778 O O . ILE A 1 99 ? 3.761 -3.614 -3.529 1.00 49.28 99 ILE A O 1
ATOM 782 N N . HIS A 1 100 ? 3.132 -1.448 -3.524 1.00 40.69 100 HIS A N 1
ATOM 783 C CA . HIS A 1 100 ? 3.759 -0.927 -4.798 1.00 40.69 100 HIS A CA 1
ATOM 784 C C . HIS A 1 100 ? 4.757 0.295 -4.693 1.00 40.69 100 HIS A C 1
ATOM 786 O O . HIS A 1 100 ? 4.451 1.162 -3.889 1.00 40.69 100 HIS A O 1
ATOM 792 N N . ASP A 1 101 ? 5.886 0.410 -5.469 1.00 59.12 101 ASP A N 1
ATOM 793 C CA . ASP A 1 101 ? 6.742 1.650 -5.735 1.00 59.12 101 ASP A CA 1
ATOM 794 C C . ASP A 1 101 ? 8.069 1.514 -6.585 1.00 59.12 101 ASP A C 1
ATOM 796 O O . ASP A 1 101 ? 8.917 0.670 -6.266 1.00 59.12 101 ASP A O 1
ATOM 800 N N . PHE A 1 102 ? 8.345 2.443 -7.534 1.00 51.19 102 PHE A N 1
ATOM 801 C CA . PHE A 1 102 ? 9.540 2.499 -8.423 1.00 51.19 102 PHE A CA 1
ATOM 802 C C . PHE A 1 102 ? 10.601 3.588 -8.127 1.00 51.19 102 PHE A C 1
ATOM 804 O O . PHE A 1 102 ? 11.793 3.286 -8.158 1.00 51.19 102 PHE A O 1
ATOM 811 N N . GLU A 1 103 ? 10.236 4.847 -7.858 1.00 48.44 103 GLU A N 1
ATOM 812 C CA . GLU A 1 103 ? 11.181 5.986 -7.970 1.00 48.44 103 GLU A CA 1
ATOM 813 C C . GLU A 1 103 ? 12.209 6.083 -6.833 1.00 48.44 103 GLU A C 1
ATOM 815 O O . GLU A 1 103 ? 13.344 6.522 -7.040 1.00 48.44 103 GLU A O 1
ATOM 820 N N . ILE A 1 104 ? 11.857 5.641 -5.622 1.00 53.59 104 ILE A N 1
ATOM 821 C CA . ILE A 1 104 ? 12.795 5.664 -4.485 1.00 53.59 104 ILE A CA 1
ATOM 822 C C . ILE A 1 104 ? 13.984 4.728 -4.729 1.00 53.59 104 ILE A C 1
ATOM 824 O O . ILE A 1 104 ? 15.100 5.009 -4.286 1.00 53.59 104 ILE A O 1
ATOM 828 N N . ALA A 1 105 ? 13.758 3.647 -5.475 1.00 39.94 105 ALA A N 1
ATOM 829 C CA . ALA A 1 105 ? 14.743 2.615 -5.760 1.00 39.94 105 ALA A CA 1
ATOM 830 C C . ALA A 1 105 ? 15.957 3.122 -6.547 1.00 39.94 105 ALA A C 1
ATOM 832 O O . ALA A 1 105 ? 17.084 2.674 -6.321 1.00 39.94 105 ALA A O 1
ATOM 833 N N . THR A 1 106 ? 15.713 4.020 -7.502 1.00 40.16 106 THR A N 1
ATOM 834 C CA . THR A 1 106 ? 16.705 4.479 -8.477 1.00 40.16 106 THR A CA 1
ATOM 835 C C . THR A 1 106 ? 17.436 5.723 -7.996 1.00 40.16 106 THR A C 1
ATOM 837 O O . THR A 1 106 ? 18.649 5.821 -8.172 1.00 40.16 106 THR A O 1
ATOM 840 N N . LEU A 1 107 ? 16.726 6.657 -7.357 1.00 52.09 107 LEU A N 1
ATOM 841 C CA . LEU A 1 107 ? 17.255 7.992 -7.066 1.00 52.09 107 LEU A CA 1
ATOM 842 C C . LEU A 1 107 ? 17.558 8.239 -5.584 1.00 52.09 107 LEU A C 1
ATOM 844 O O . LEU A 1 107 ? 18.222 9.227 -5.270 1.00 52.09 107 LEU A O 1
ATOM 848 N N . GLY A 1 108 ? 17.074 7.398 -4.660 1.00 36.53 108 GLY A N 1
ATOM 849 C CA . GLY A 1 108 ? 17.272 7.577 -3.210 1.00 36.53 108 GLY A CA 1
ATOM 850 C C . GLY A 1 108 ? 16.626 8.845 -2.628 1.00 36.53 108 GLY A C 1
ATOM 851 O O . GLY A 1 108 ? 16.788 9.150 -1.447 1.00 36.53 108 GLY A O 1
ATOM 852 N N . ARG A 1 109 ? 15.889 9.589 -3.457 1.00 43.94 109 ARG A N 1
ATOM 853 C CA . ARG A 1 109 ? 15.115 10.787 -3.135 1.00 43.94 109 ARG A CA 1
ATOM 854 C C . ARG A 1 109 ? 13.864 10.800 -4.006 1.00 43.94 109 ARG A C 1
ATOM 856 O O . ARG A 1 109 ? 13.895 10.355 -5.146 1.00 43.94 109 ARG A O 1
ATOM 863 N N . THR A 1 110 ? 12.789 11.342 -3.465 1.00 51.09 110 THR A N 1
ATOM 864 C CA . THR A 1 110 ? 11.527 11.617 -4.158 1.00 51.09 110 THR A CA 1
ATOM 865 C C . THR A 1 110 ? 11.079 13.017 -3.732 1.00 51.09 110 THR A C 1
ATOM 867 O O . THR A 1 110 ? 11.518 13.488 -2.680 1.00 51.09 110 THR A O 1
ATOM 870 N N . SER A 1 111 ? 10.244 13.677 -4.541 1.00 42.84 111 SER A N 1
ATOM 871 C CA . SER A 1 111 ? 9.784 15.075 -4.434 1.00 42.84 111 SER A CA 1
ATOM 872 C C . SER A 1 111 ? 10.514 16.070 -5.342 1.00 42.84 111 SER A C 1
ATOM 874 O O . SER A 1 111 ? 11.546 16.630 -4.983 1.00 42.84 111 SER A O 1
ATOM 876 N N . GLU A 1 112 ? 9.871 16.378 -6.465 1.00 49.44 112 GLU A N 1
ATOM 877 C CA . GLU A 1 112 ? 9.988 17.653 -7.180 1.00 49.44 112 GLU A CA 1
ATOM 878 C C . GLU A 1 112 ? 8.898 18.644 -6.709 1.00 49.44 112 GLU A C 1
ATOM 880 O O . GLU A 1 112 ? 7.894 18.238 -6.096 1.00 49.44 112 GLU A O 1
ATOM 885 N N . ASP A 1 113 ? 9.103 19.944 -6.946 1.00 56.72 113 ASP A N 1
ATOM 886 C CA . ASP A 1 113 ? 8.071 20.959 -6.712 1.00 56.72 113 ASP A CA 1
ATOM 887 C C . ASP A 1 113 ? 6.979 20.812 -7.779 1.00 56.72 113 ASP A C 1
ATOM 889 O O . ASP A 1 113 ? 7.213 20.973 -8.976 1.00 56.72 113 ASP A O 1
ATOM 893 N N . VAL A 1 114 ? 5.774 20.458 -7.328 1.00 58.44 114 VAL A N 1
ATOM 894 C CA . VAL A 1 114 ? 4.637 20.177 -8.210 1.00 58.44 114 VAL A CA 1
ATOM 895 C C . VAL A 1 114 ? 4.207 21.440 -8.956 1.00 58.44 114 VAL A C 1
ATOM 897 O O . VAL A 1 114 ? 3.821 21.353 -10.115 1.00 58.44 114 VAL A O 1
ATOM 900 N N . ALA A 1 115 ? 4.263 22.611 -8.318 1.00 55.00 115 ALA A N 1
ATOM 901 C CA . ALA A 1 115 ? 3.823 23.853 -8.942 1.00 55.00 115 ALA A CA 1
ATOM 902 C C . ALA A 1 115 ? 4.810 24.294 -10.033 1.00 55.00 115 ALA A C 1
ATOM 904 O O . ALA A 1 115 ? 4.395 24.571 -11.156 1.00 55.00 115 ALA A O 1
ATOM 905 N N . GLU A 1 116 ? 6.109 24.269 -9.732 1.00 64.88 116 GLU A N 1
ATOM 906 C CA . GLU A 1 116 ? 7.168 24.649 -10.679 1.00 64.88 116 GLU A CA 1
ATOM 907 C C . GLU A 1 116 ? 7.271 23.665 -11.863 1.00 64.88 116 GLU A C 1
ATOM 909 O O . GLU A 1 116 ? 7.397 24.067 -13.025 1.00 64.88 116 GLU A O 1
ATOM 914 N N . GLY A 1 117 ? 7.148 22.361 -11.591 1.00 56.44 117 GLY A N 1
ATOM 915 C CA . GLY A 1 117 ? 7.161 21.323 -12.622 1.00 56.44 117 GLY A CA 1
ATOM 916 C C . GLY A 1 117 ? 5.939 21.369 -13.546 1.00 56.44 117 GLY A C 1
ATOM 917 O O . GLY A 1 117 ? 6.066 21.091 -14.740 1.00 56.44 117 GLY A O 1
ATOM 918 N N . LEU A 1 118 ? 4.757 21.733 -13.030 1.00 59.09 118 LEU A N 1
ATOM 919 C CA . LEU A 1 118 ? 3.539 21.868 -13.840 1.00 59.09 118 LEU A CA 1
ATOM 920 C C . LEU A 1 118 ? 3.571 23.112 -14.739 1.00 59.09 118 LEU A C 1
ATOM 922 O O . LEU A 1 118 ? 3.108 23.031 -15.875 1.00 59.09 118 LEU A O 1
ATOM 926 N N . GLU A 1 119 ? 4.133 24.238 -14.279 1.00 66.38 119 GLU A N 1
ATOM 927 C CA . GLU A 1 119 ? 4.275 25.457 -15.100 1.00 66.38 119 GLU A CA 1
ATOM 928 C C . GLU A 1 119 ? 5.187 25.243 -16.314 1.00 66.38 119 GLU A C 1
ATOM 930 O O . GLU A 1 119 ? 4.945 25.794 -17.389 1.00 66.38 119 GLU A O 1
ATOM 935 N N . THR A 1 120 ? 6.224 24.423 -16.151 1.00 75.75 120 THR A N 1
ATOM 936 C CA . THR A 1 120 ? 7.225 24.141 -17.189 1.00 75.75 120 THR A CA 1
ATOM 937 C C . THR A 1 120 ? 6.922 22.884 -18.009 1.00 75.75 120 THR A C 1
ATOM 939 O O . THR A 1 120 ? 7.565 22.654 -19.033 1.00 75.75 120 THR A O 1
ATOM 942 N N . GLY A 1 121 ? 5.951 22.066 -17.583 1.00 67.12 121 GLY A N 1
ATOM 943 C CA . GLY A 1 121 ? 5.642 20.765 -18.188 1.00 67.12 121 GLY A CA 1
ATOM 944 C C . GLY A 1 121 ? 6.699 19.684 -17.925 1.00 67.12 121 GLY A C 1
ATOM 945 O O . GLY A 1 121 ? 6.694 18.656 -18.598 1.00 67.12 121 GLY A O 1
ATOM 946 N N . MET A 1 122 ? 7.614 19.916 -16.979 1.00 71.44 122 MET A N 1
ATOM 947 C CA . MET A 1 122 ? 8.704 18.996 -16.629 1.00 71.44 122 MET A CA 1
ATOM 948 C C . MET A 1 122 ? 8.375 18.070 -15.459 1.00 71.44 122 MET A C 1
ATOM 950 O O . MET A 1 122 ? 9.148 17.155 -15.186 1.00 71.44 122 MET A O 1
ATOM 954 N N . PHE A 1 123 ? 7.225 18.269 -14.809 1.00 63.28 123 PHE A N 1
ATOM 955 C CA . PHE A 1 123 ? 6.772 17.403 -13.725 1.00 63.28 123 PHE A CA 1
ATOM 956 C C . PHE A 1 123 ? 6.739 15.929 -14.160 1.00 63.28 123 PHE A C 1
ATOM 958 O O . PHE A 1 123 ? 6.066 15.585 -15.133 1.00 63.28 123 PHE A O 1
ATOM 965 N N . GLY A 1 124 ? 7.462 15.063 -13.449 1.00 58.50 124 GLY A N 1
ATOM 966 C CA . GLY A 1 124 ? 7.550 13.623 -13.697 1.00 58.50 124 GLY A CA 1
ATOM 967 C C . GLY A 1 124 ? 8.278 13.225 -14.987 1.00 58.50 124 GLY A C 1
ATOM 968 O O . GLY A 1 124 ? 8.147 12.078 -15.416 1.00 58.50 124 GLY A O 1
ATOM 969 N N . MET A 1 125 ? 9.036 14.140 -15.609 1.00 67.62 125 MET A N 1
ATOM 970 C CA . MET A 1 125 ? 9.754 13.930 -16.878 1.00 67.62 125 MET A CA 1
ATOM 971 C C . MET A 1 125 ? 11.231 13.556 -16.680 1.00 67.62 125 MET A C 1
ATOM 973 O O . MET A 1 125 ? 12.113 14.024 -17.401 1.00 67.62 125 MET A O 1
ATOM 977 N N . VAL A 1 126 ? 11.522 12.708 -15.690 1.00 72.94 126 VAL A N 1
ATOM 978 C CA . VAL A 1 126 ? 12.885 12.222 -15.428 1.00 72.94 126 VAL A CA 1
ATOM 979 C C . VAL A 1 126 ? 13.259 11.174 -16.478 1.00 72.94 126 VAL A C 1
ATOM 981 O O . VAL A 1 126 ? 12.708 10.072 -16.479 1.00 72.94 126 VAL A O 1
ATOM 984 N N . GLU A 1 127 ? 14.189 11.510 -17.375 1.00 71.75 127 GLU A N 1
ATOM 985 C CA . GLU A 1 127 ? 14.550 10.682 -18.535 1.00 71.75 127 GLU A CA 1
ATOM 986 C C . GLU A 1 127 ? 14.957 9.257 -18.140 1.00 71.75 127 GLU A C 1
ATOM 988 O O . GLU A 1 127 ? 14.459 8.296 -18.727 1.00 71.75 127 GLU A O 1
ATOM 993 N N . GLU A 1 128 ? 15.813 9.091 -17.127 1.00 70.88 128 GLU A N 1
ATOM 994 C CA . GLU A 1 128 ? 16.258 7.770 -16.682 1.00 70.88 128 GLU A CA 1
ATOM 995 C C . GLU A 1 128 ? 15.106 6.939 -16.115 1.00 70.88 128 GLU A C 1
ATOM 997 O O . GLU A 1 128 ? 14.972 5.771 -16.479 1.00 70.88 128 GLU A O 1
ATOM 1002 N N . THR A 1 129 ? 14.237 7.544 -15.296 1.00 65.50 129 THR A N 1
ATOM 1003 C CA . THR A 1 129 ? 13.042 6.884 -14.750 1.00 65.50 129 THR A CA 1
ATOM 1004 C C . THR A 1 129 ? 12.118 6.438 -15.878 1.00 65.50 129 THR A C 1
ATOM 1006 O O . THR A 1 129 ? 11.720 5.277 -15.925 1.00 65.50 129 THR A O 1
ATOM 1009 N N . LEU A 1 130 ? 11.815 7.333 -16.823 1.00 64.75 130 LEU A N 1
ATOM 1010 C CA . LEU A 1 130 ? 10.925 7.057 -17.948 1.00 64.75 130 LEU A CA 1
ATOM 1011 C C . LEU A 1 130 ? 11.490 5.987 -18.890 1.00 64.75 130 LEU A C 1
ATOM 1013 O O . LEU A 1 130 ? 10.756 5.100 -19.329 1.00 64.75 130 LEU A O 1
ATOM 1017 N N . ARG A 1 131 ? 12.786 6.051 -19.210 1.00 75.88 131 ARG A N 1
ATOM 1018 C CA . ARG A 1 131 ? 13.453 5.067 -20.068 1.00 75.88 131 ARG A CA 1
ATOM 1019 C C . ARG A 1 131 ? 13.478 3.695 -19.405 1.00 75.88 131 ARG A C 1
ATOM 1021 O O . ARG A 1 131 ? 13.085 2.719 -20.038 1.00 75.88 131 ARG A O 1
ATOM 1028 N N . ASP A 1 132 ? 13.929 3.611 -18.155 1.00 65.56 132 ASP A N 1
ATOM 1029 C CA . ASP A 1 132 ? 14.101 2.329 -17.471 1.00 65.56 132 ASP A CA 1
ATOM 1030 C C . ASP A 1 132 ? 12.743 1.674 -17.167 1.00 65.56 132 ASP A C 1
ATOM 1032 O O . ASP A 1 132 ? 12.621 0.452 -17.279 1.00 65.56 132 ASP A O 1
ATOM 1036 N N . PHE A 1 133 ? 11.710 2.480 -16.892 1.00 65.94 133 PHE A N 1
ATOM 1037 C CA . PHE A 1 133 ? 10.324 2.027 -16.780 1.00 65.94 133 PHE A CA 1
ATOM 1038 C C . PHE A 1 133 ? 9.839 1.389 -18.088 1.00 65.94 133 PHE A C 1
ATOM 1040 O O . PHE A 1 133 ? 9.460 0.220 -18.102 1.00 65.94 133 PHE A O 1
ATOM 1047 N N . ASN A 1 134 ? 9.924 2.106 -19.212 1.00 61.50 134 ASN A N 1
ATOM 1048 C CA . ASN A 1 134 ? 9.436 1.606 -20.502 1.00 61.50 134 ASN A CA 1
ATOM 1049 C C . ASN A 1 134 ? 10.241 0.402 -21.027 1.00 61.50 134 ASN A C 1
ATOM 1051 O O . ASN A 1 134 ? 9.679 -0.529 -21.604 1.00 61.50 134 ASN A O 1
ATOM 1055 N N . GLN A 1 135 ? 11.553 0.363 -20.779 1.00 68.06 135 GLN A N 1
ATOM 1056 C CA . GLN A 1 135 ? 12.394 -0.772 -21.169 1.00 68.06 135 GLN A CA 1
ATOM 1057 C C . GLN A 1 135 ? 12.093 -2.049 -20.376 1.00 68.06 135 GLN A C 1
ATOM 1059 O O . GLN A 1 135 ? 12.312 -3.137 -20.903 1.00 68.06 135 GLN A O 1
ATOM 1064 N N . SER A 1 136 ? 11.582 -1.945 -19.145 1.00 58.31 136 SER A N 1
ATOM 1065 C CA . SER A 1 136 ? 11.231 -3.125 -18.342 1.00 58.31 136 SER A CA 1
ATOM 1066 C C . SER A 1 136 ? 10.016 -3.892 -18.879 1.00 58.31 136 SER A C 1
ATOM 1068 O O . SER A 1 136 ? 9.876 -5.078 -18.610 1.00 58.31 136 SER A O 1
ATOM 1070 N N . ILE A 1 137 ? 9.175 -3.245 -19.689 1.00 63.50 137 ILE A N 1
ATOM 1071 C CA . ILE A 1 137 ? 7.849 -3.754 -20.056 1.00 63.50 137 ILE A CA 1
ATOM 1072 C C . ILE A 1 137 ? 7.841 -4.491 -21.420 1.00 63.50 137 ILE A C 1
ATOM 1074 O O . ILE A 1 137 ? 6.898 -5.204 -21.749 1.00 63.50 137 ILE A O 1
ATOM 1078 N N . SER A 1 138 ? 8.894 -4.377 -22.237 1.00 59.16 138 SER A N 1
ATOM 1079 C CA . SER A 1 138 ? 8.798 -4.610 -23.694 1.00 59.16 138 SER A CA 1
ATOM 1080 C C . SER A 1 138 ? 9.176 -6.006 -24.230 1.00 59.16 138 SER A C 1
ATOM 1082 O O . SER A 1 138 ? 9.052 -6.233 -25.431 1.00 59.16 138 SER A O 1
ATOM 1084 N N . VAL A 1 139 ? 9.606 -6.982 -23.412 1.00 50.06 139 VAL A N 1
ATOM 1085 C CA . VAL A 1 139 ? 10.032 -8.309 -23.947 1.00 50.06 139 VAL A CA 1
ATOM 1086 C C . VAL A 1 139 ? 9.591 -9.525 -23.114 1.00 50.06 139 VAL A C 1
ATOM 1088 O O . VAL A 1 139 ? 9.380 -10.604 -23.675 1.00 50.06 139 VAL A O 1
ATOM 1091 N N . SER A 1 140 ? 9.438 -9.394 -21.797 1.00 51.03 140 SER A N 1
ATOM 1092 C CA . SER A 1 140 ? 9.096 -10.492 -20.874 1.00 51.03 140 SER A CA 1
ATOM 1093 C C . SER A 1 140 ? 7.596 -10.815 -20.831 1.00 51.03 140 SER A C 1
ATOM 1095 O O . SER A 1 140 ? 7.228 -11.991 -20.789 1.00 51.03 140 SER A O 1
ATOM 1097 N N . GLU A 1 141 ? 6.741 -9.797 -20.961 1.00 54.53 141 GLU A N 1
ATOM 1098 C CA . GLU A 1 141 ? 5.275 -9.875 -20.836 1.00 54.53 141 GLU A CA 1
ATOM 1099 C C . GLU A 1 141 ? 4.622 -10.910 -21.779 1.00 54.53 141 GLU A C 1
ATOM 1101 O O . GLU A 1 141 ? 3.668 -11.590 -21.412 1.00 54.53 141 GLU A O 1
ATOM 1106 N N . TYR A 1 142 ? 5.161 -11.095 -22.990 1.00 56.56 142 TYR A N 1
ATOM 1107 C CA . TYR A 1 142 ? 4.611 -12.037 -23.978 1.00 56.56 142 TYR A CA 1
ATOM 1108 C C . TYR A 1 142 ? 4.933 -13.511 -23.696 1.00 56.56 142 TYR A C 1
ATOM 1110 O O . TYR A 1 142 ? 4.306 -14.398 -24.278 1.00 56.56 142 TYR A O 1
ATOM 1118 N N . LYS A 1 143 ? 5.936 -13.792 -22.856 1.00 56.53 143 LYS A N 1
ATOM 1119 C CA . LYS A 1 143 ? 6.408 -15.158 -22.570 1.00 56.53 143 LYS A CA 1
ATOM 1120 C C . LYS A 1 143 ? 6.043 -15.620 -21.165 1.00 56.53 143 LYS A C 1
ATOM 1122 O O . LYS A 1 143 ? 5.737 -16.797 -20.996 1.00 56.53 143 LYS A O 1
ATOM 1127 N N . ASP A 1 144 ? 6.079 -14.710 -20.197 1.00 70.06 144 ASP A N 1
ATOM 1128 C CA . ASP A 1 144 ? 5.727 -14.954 -18.800 1.00 70.06 144 ASP A CA 1
ATOM 1129 C C . ASP A 1 144 ? 5.115 -13.670 -18.203 1.00 70.06 144 ASP A C 1
ATOM 1131 O O . ASP A 1 144 ? 5.840 -12.831 -17.664 1.00 70.06 144 ASP A O 1
ATOM 1135 N N . PRO A 1 145 ? 3.799 -13.442 -18.380 1.00 71.12 145 PRO A N 1
ATOM 1136 C CA . PRO A 1 145 ? 3.145 -12.211 -17.951 1.00 71.12 145 PRO A CA 1
ATOM 1137 C C . PRO A 1 145 ? 3.033 -12.171 -16.424 1.00 71.12 145 PRO A C 1
ATOM 1139 O O . PRO A 1 145 ? 2.090 -12.711 -15.838 1.00 71.12 145 PRO A O 1
ATOM 1142 N N . ARG A 1 146 ? 3.998 -11.511 -15.780 1.00 81.50 146 ARG A N 1
ATOM 1143 C CA . ARG A 1 146 ? 4.032 -11.294 -14.323 1.00 81.50 146 ARG A CA 1
ATOM 1144 C C . ARG A 1 146 ? 3.515 -9.921 -13.901 1.00 81.50 146 ARG A C 1
ATOM 1146 O O . ARG A 1 146 ? 3.242 -9.722 -12.720 1.00 81.50 146 ARG A O 1
ATOM 1153 N N . GLY A 1 147 ? 3.310 -9.032 -14.872 1.00 85.75 147 GLY A N 1
ATOM 1154 C CA . GLY A 1 147 ? 2.763 -7.701 -14.673 1.00 85.75 147 GLY A CA 1
ATOM 1155 C C . GLY A 1 147 ? 3.831 -6.645 -14.406 1.00 85.75 147 GLY A C 1
ATOM 1156 O O . GLY A 1 147 ? 4.977 -6.937 -14.051 1.00 85.75 147 GLY A O 1
ATOM 1157 N N . MET A 1 148 ? 3.440 -5.390 -14.602 1.00 87.44 148 MET A N 1
ATOM 1158 C CA . MET A 1 148 ? 4.341 -4.242 -14.610 1.00 87.44 148 MET A CA 1
ATOM 1159 C C . MET A 1 148 ? 5.107 -4.093 -13.297 1.00 87.44 148 MET A C 1
ATOM 1161 O O . MET A 1 148 ? 6.308 -3.827 -13.311 1.00 87.44 148 MET A O 1
ATOM 1165 N N . GLY A 1 149 ? 4.438 -4.266 -12.154 1.00 89.19 149 GLY A N 1
ATOM 1166 C CA . GLY A 1 149 ? 5.091 -4.049 -10.865 1.00 89.19 149 GLY A CA 1
ATOM 1167 C C . GLY A 1 149 ? 6.197 -5.064 -10.579 1.00 89.19 149 GLY A C 1
ATOM 1168 O O . GLY A 1 149 ? 7.250 -4.696 -10.054 1.00 89.19 149 GLY A O 1
ATOM 1169 N N . TYR A 1 150 ? 6.002 -6.314 -10.996 1.00 89.00 150 TYR A N 1
ATOM 1170 C CA . TYR A 1 150 ? 7.029 -7.344 -10.903 1.00 89.00 150 TYR A CA 1
ATOM 1171 C C . TYR A 1 150 ? 8.217 -7.033 -11.825 1.00 89.00 150 TYR A C 1
ATOM 1173 O O . TYR A 1 150 ? 9.364 -7.039 -11.378 1.00 89.00 150 TYR A O 1
ATOM 1181 N N . GLU A 1 151 ? 7.957 -6.723 -13.097 1.00 87.81 151 GLU A N 1
ATOM 1182 C CA . GLU A 1 151 ? 9.006 -6.486 -14.100 1.00 87.81 151 GLU A CA 1
ATOM 1183 C C . GLU A 1 151 ? 9.859 -5.249 -13.776 1.00 87.81 151 GLU A C 1
ATOM 1185 O O . GLU A 1 151 ? 11.087 -5.273 -13.905 1.00 87.81 151 GLU A O 1
ATOM 1190 N N . LEU A 1 152 ? 9.242 -4.192 -13.246 1.00 89.38 152 LEU A N 1
ATOM 1191 C CA . LEU A 1 152 ? 9.961 -3.038 -12.710 1.00 89.38 152 LEU A CA 1
ATOM 1192 C C . LEU A 1 152 ? 10.835 -3.418 -11.504 1.00 89.38 152 LEU A C 1
ATOM 1194 O O . LEU A 1 152 ? 11.977 -2.967 -11.403 1.00 89.38 152 LEU A O 1
ATOM 1198 N N . GLY A 1 153 ? 10.330 -4.263 -10.601 1.00 91.50 153 GLY A N 1
ATOM 1199 C CA . GLY A 1 153 ? 11.092 -4.785 -9.464 1.00 91.50 153 GLY A CA 1
ATOM 1200 C C . GLY A 1 153 ? 12.319 -5.588 -9.900 1.00 91.50 153 GLY A C 1
ATOM 1201 O O . GLY A 1 153 ? 13.433 -5.323 -9.442 1.00 91.50 153 GLY A O 1
ATOM 1202 N N . GLU A 1 154 ? 12.145 -6.505 -10.849 1.00 90.44 154 GLU A N 1
ATOM 1203 C CA . GLU A 1 154 ? 13.240 -7.270 -11.453 1.00 90.44 154 GLU A CA 1
ATOM 1204 C C . GLU A 1 154 ? 14.266 -6.373 -12.127 1.00 90.44 154 GLU A C 1
ATOM 1206 O O . GLU A 1 154 ? 15.473 -6.575 -11.970 1.00 90.44 154 GLU A O 1
ATOM 1211 N N . ARG A 1 155 ? 13.813 -5.350 -12.856 1.00 89.25 155 ARG A N 1
ATOM 1212 C CA . ARG A 1 155 ? 14.707 -4.402 -13.517 1.00 89.25 155 ARG A CA 1
ATOM 1213 C C . ARG A 1 155 ? 15.627 -3.721 -12.507 1.00 89.25 155 ARG A C 1
ATOM 1215 O O . ARG A 1 155 ? 16.837 -3.668 -12.740 1.00 89.25 155 ARG A O 1
ATOM 1222 N N . LEU A 1 156 ? 15.083 -3.276 -11.372 1.00 90.88 156 LEU A N 1
ATOM 1223 C CA . LEU A 1 156 ? 15.841 -2.665 -10.273 1.00 90.88 156 LEU A CA 1
ATOM 1224 C C . LEU A 1 156 ? 16.873 -3.628 -9.669 1.00 90.88 156 LEU A C 1
ATOM 1226 O O . LEU A 1 156 ? 18.003 -3.232 -9.363 1.00 90.88 156 LEU A O 1
ATOM 1230 N N . ILE A 1 157 ? 16.510 -4.904 -9.531 1.00 92.06 157 ILE A N 1
ATOM 1231 C CA . ILE A 1 157 ? 17.406 -5.963 -9.053 1.00 92.06 157 ILE A CA 1
ATOM 1232 C C . ILE A 1 157 ? 18.545 -6.191 -10.055 1.00 92.06 157 ILE A C 1
ATOM 1234 O O . ILE A 1 157 ? 19.714 -6.191 -9.657 1.00 92.06 157 ILE A O 1
ATOM 1238 N N . GLN A 1 158 ? 18.223 -6.340 -11.343 1.00 91.81 158 GLN A N 1
ATOM 1239 C CA . GLN A 1 158 ? 19.168 -6.628 -12.426 1.00 91.81 158 GLN A CA 1
ATOM 1240 C C . GLN A 1 158 ? 20.158 -5.485 -12.656 1.00 91.81 158 GLN A C 1
ATOM 1242 O O . GLN A 1 158 ? 21.356 -5.727 -12.817 1.00 91.81 158 GLN A O 1
ATOM 1247 N N . MET A 1 159 ? 19.683 -4.237 -12.628 1.00 90.50 159 MET A N 1
ATOM 1248 C CA . MET A 1 159 ? 20.540 -3.057 -12.776 1.00 90.50 159 MET A CA 1
ATOM 1249 C C . MET A 1 159 ? 21.353 -2.741 -11.515 1.00 90.50 159 MET A C 1
ATOM 1251 O O . MET A 1 159 ? 22.156 -1.811 -11.535 1.00 90.50 159 MET A O 1
ATOM 1255 N N . LYS A 1 160 ? 21.164 -3.508 -10.428 1.00 92.38 160 LYS A N 1
ATOM 1256 C CA . LYS A 1 160 ? 21.799 -3.291 -9.121 1.00 92.38 160 LYS A CA 1
ATOM 1257 C C . LYS A 1 160 ? 21.568 -1.864 -8.619 1.00 92.38 160 LYS A C 1
ATOM 1259 O O . LYS A 1 160 ? 22.518 -1.185 -8.231 1.00 92.38 160 LYS A O 1
ATOM 1264 N N . ALA A 1 161 ? 20.310 -1.416 -8.653 1.00 89.75 161 ALA A N 1
ATOM 1265 C CA . ALA A 1 161 ? 19.954 -0.074 -8.211 1.00 89.75 161 ALA A CA 1
ATOM 1266 C C . ALA A 1 161 ? 20.472 0.173 -6.775 1.00 89.75 161 ALA A C 1
ATOM 1268 O O . ALA A 1 161 ? 20.327 -0.706 -5.915 1.00 89.75 161 ALA A O 1
ATOM 1269 N N . PRO A 1 162 ? 2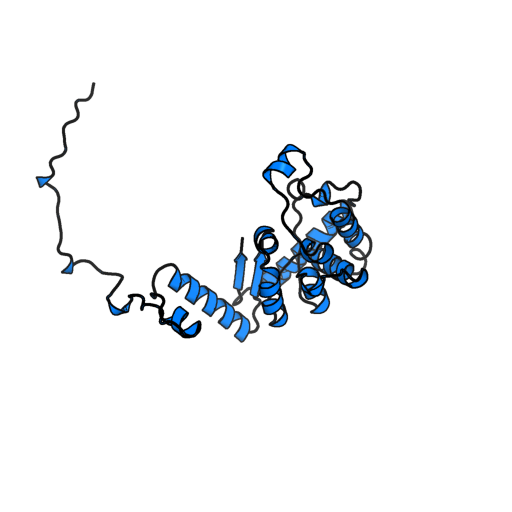1.102 1.332 -6.509 1.00 87.31 162 PRO A N 1
ATOM 1270 C CA . PRO A 1 162 ? 21.900 1.558 -5.301 1.00 87.31 162 PRO A CA 1
ATOM 1271 C C . PRO A 1 162 ? 21.084 1.554 -4.004 1.00 87.31 162 PRO A C 1
ATOM 1273 O O . PRO A 1 162 ? 21.660 1.341 -2.941 1.00 87.31 162 PRO A O 1
ATOM 1276 N N . HIS A 1 163 ? 19.770 1.777 -4.098 1.00 91.00 163 HIS A N 1
ATOM 1277 C CA . HIS A 1 163 ? 18.840 1.846 -2.970 1.00 91.00 163 HIS A CA 1
ATOM 1278 C C . HIS A 1 163 ? 17.661 0.880 -3.134 1.00 91.00 163 HIS A C 1
ATOM 1280 O O . HIS A 1 163 ? 16.554 1.138 -2.655 1.00 91.00 163 HIS A O 1
ATOM 1286 N N . ARG A 1 164 ? 17.861 -0.239 -3.846 1.00 90.88 164 ARG A N 1
ATOM 1287 C CA . ARG A 1 164 ? 16.796 -1.220 -4.122 1.00 90.88 164 ARG A CA 1
ATOM 1288 C C . ARG A 1 164 ? 16.142 -1.779 -2.853 1.00 90.88 164 ARG A C 1
ATOM 1290 O O . ARG A 1 164 ? 14.970 -2.124 -2.879 1.00 90.88 164 ARG A O 1
ATOM 1297 N N . GLU A 1 165 ? 16.850 -1.804 -1.727 1.00 89.31 165 GLU A N 1
ATOM 1298 C CA . GLU A 1 165 ? 16.329 -2.210 -0.417 1.00 89.31 165 GLU A CA 1
ATOM 1299 C C . GLU A 1 165 ? 15.255 -1.267 0.151 1.00 89.31 165 GLU A C 1
ATOM 1301 O O . GLU A 1 165 ? 14.567 -1.633 1.106 1.00 89.31 165 GLU A O 1
ATOM 1306 N N . LEU A 1 166 ? 15.122 -0.064 -0.420 1.00 91.00 166 LEU A N 1
ATOM 1307 C CA . LEU A 1 166 ? 14.078 0.919 -0.118 1.00 91.00 166 LEU A CA 1
ATOM 1308 C C . LEU A 1 166 ? 12.930 0.897 -1.143 1.00 91.00 166 LEU A C 1
ATOM 1310 O O . LEU A 1 166 ? 11.967 1.655 -1.000 1.00 91.00 166 LEU A O 1
ATOM 1314 N N . SER A 1 167 ? 13.011 0.035 -2.159 1.00 92.44 167 SER A N 1
ATOM 1315 C CA . SER A 1 167 ? 11.982 -0.131 -3.182 1.00 92.44 167 SER A CA 1
ATOM 1316 C C . SER A 1 167 ? 10.963 -1.179 -2.784 1.00 92.44 167 SER A C 1
ATOM 1318 O O . SER A 1 167 ? 11.299 -2.321 -2.455 1.00 92.44 167 SER A O 1
ATOM 1320 N N . ILE A 1 168 ? 9.696 -0.809 -2.901 1.00 92.19 168 ILE A N 1
ATOM 1321 C CA . ILE A 1 168 ? 8.594 -1.741 -2.716 1.00 92.19 168 ILE A CA 1
ATOM 1322 C C . ILE A 1 168 ? 8.507 -2.701 -3.911 1.00 92.19 168 ILE A C 1
ATOM 1324 O O . ILE A 1 168 ? 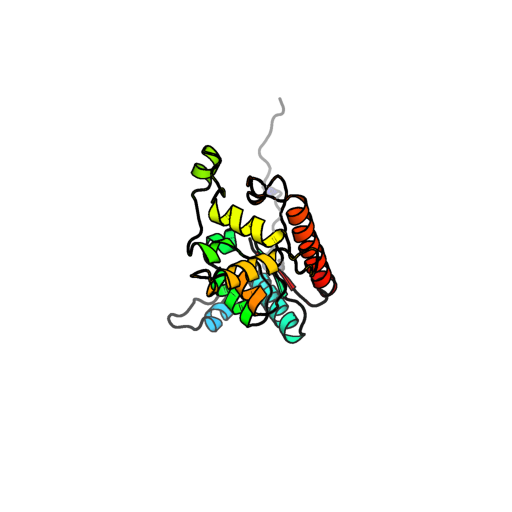8.311 -3.890 -3.691 1.00 92.19 168 ILE A O 1
ATOM 1328 N N . LEU A 1 169 ? 8.737 -2.248 -5.152 1.00 92.44 169 LEU A N 1
ATOM 1329 C CA . LEU A 1 169 ? 8.742 -3.147 -6.318 1.00 92.44 169 LEU A CA 1
ATOM 1330 C C . LEU A 1 169 ? 9.873 -4.175 -6.235 1.00 92.44 169 LEU A C 1
ATOM 1332 O O . LEU A 1 169 ? 9.616 -5.366 -6.394 1.00 92.44 169 LEU A O 1
ATOM 1336 N N . ALA A 1 170 ? 11.104 -3.751 -5.917 1.00 93.31 170 ALA A N 1
ATOM 1337 C CA . ALA A 1 170 ? 12.218 -4.694 -5.788 1.00 93.31 170 ALA A CA 1
ATOM 1338 C C . ALA A 1 170 ? 11.986 -5.682 -4.632 1.00 93.31 170 ALA A C 1
ATOM 1340 O O . ALA A 1 170 ? 12.186 -6.880 -4.802 1.00 93.31 170 ALA A O 1
ATOM 1341 N N . THR A 1 171 ? 11.485 -5.208 -3.483 1.00 94.12 171 THR A N 1
ATOM 1342 C CA . THR A 1 171 ? 11.112 -6.093 -2.363 1.00 94.12 171 THR A CA 1
ATOM 1343 C C . THR A 1 171 ? 10.012 -7.080 -2.769 1.00 94.12 171 THR A C 1
ATOM 1345 O O . THR A 1 171 ? 10.041 -8.236 -2.355 1.00 94.12 171 THR A O 1
ATOM 1348 N N . GLY A 1 172 ? 9.033 -6.639 -3.561 1.00 91.81 172 GLY A N 1
ATOM 1349 C CA . GLY A 1 172 ? 7.958 -7.479 -4.082 1.00 91.81 172 GLY A CA 1
ATOM 1350 C C . GLY A 1 172 ? 8.486 -8.617 -4.945 1.00 91.81 172 GLY A C 1
ATOM 1351 O O . GLY A 1 172 ? 8.179 -9.776 -4.672 1.00 91.81 172 GLY A O 1
ATOM 1352 N N . ALA A 1 173 ? 9.347 -8.287 -5.908 1.00 92.06 173 ALA A N 1
ATOM 1353 C CA . ALA A 1 173 ? 10.015 -9.262 -6.763 1.00 92.06 173 ALA A CA 1
ATOM 1354 C C . ALA A 1 173 ? 10.896 -10.241 -5.955 1.00 92.06 173 ALA A C 1
ATOM 1356 O O . ALA A 1 173 ? 10.769 -11.452 -6.119 1.00 92.06 173 ALA A O 1
ATOM 1357 N N . GLU A 1 174 ? 11.711 -9.753 -5.007 1.00 93.50 174 GLU A N 1
ATOM 1358 C CA . GLU A 1 174 ? 12.567 -10.599 -4.151 1.00 93.50 174 GLU A CA 1
ATOM 1359 C C . GLU A 1 174 ? 11.772 -11.572 -3.261 1.00 93.50 174 GLU A C 1
ATOM 1361 O O . GLU A 1 174 ? 12.244 -12.671 -2.964 1.00 93.50 174 GLU A O 1
ATOM 1366 N N . LEU A 1 175 ? 10.586 -11.166 -2.798 1.00 91.25 175 LEU A N 1
ATOM 1367 C CA . LEU A 1 175 ? 9.726 -11.972 -1.927 1.00 91.25 175 LEU A CA 1
ATOM 1368 C C . LEU A 1 175 ? 8.715 -12.838 -2.688 1.00 91.25 175 LEU A C 1
ATOM 1370 O O . LEU A 1 175 ? 7.940 -13.539 -2.032 1.00 91.25 175 LEU A O 1
ATOM 1374 N N . ASP A 1 176 ? 8.704 -12.776 -4.021 1.00 89.25 176 ASP A N 1
ATOM 1375 C CA . ASP A 1 176 ? 7.670 -13.375 -4.873 1.00 89.25 176 ASP A CA 1
ATOM 1376 C C . ASP A 1 176 ? 6.252 -12.985 -4.411 1.00 89.25 176 ASP A C 1
ATOM 1378 O O . ASP A 1 176 ? 5.341 -13.802 -4.260 1.00 89.25 176 ASP A O 1
ATOM 1382 N N . MET A 1 177 ? 6.088 -11.701 -4.079 1.00 88.81 177 MET A N 1
ATOM 1383 C CA . MET A 1 177 ? 4.832 -11.140 -3.605 1.00 88.81 177 MET A CA 1
ATOM 1384 C C . MET A 1 177 ? 4.209 -10.275 -4.706 1.00 88.81 177 MET A C 1
ATOM 1386 O O . MET A 1 177 ? 4.913 -9.431 -5.259 1.00 88.81 177 MET A O 1
ATOM 1390 N N . PRO A 1 178 ? 2.904 -10.427 -5.010 1.00 87.75 178 PRO A N 1
ATOM 1391 C CA . PRO A 1 178 ? 2.259 -9.666 -6.076 1.00 87.75 178 PRO A CA 1
ATOM 1392 C C . PRO A 1 178 ? 2.413 -8.162 -5.871 1.00 87.75 178 PRO A C 1
ATOM 1394 O O . PRO A 1 178 ? 2.021 -7.646 -4.836 1.00 87.75 178 PRO A O 1
ATOM 1397 N N . VAL A 1 179 ? 2.930 -7.435 -6.849 1.00 91.44 179 VAL A N 1
ATOM 1398 C CA . VAL A 1 179 ? 2.949 -5.973 -6.808 1.00 91.44 179 VAL A CA 1
ATOM 1399 C C . VAL A 1 179 ? 2.455 -5.468 -8.144 1.00 91.44 179 VAL A C 1
ATOM 1401 O O . VAL A 1 179 ? 3.012 -5.846 -9.166 1.00 91.44 179 VAL A O 1
ATOM 1404 N N . THR A 1 180 ? 1.416 -4.633 -8.128 1.00 89.25 180 THR A N 1
ATOM 1405 C CA . THR A 1 180 ? 0.738 -4.180 -9.345 1.00 89.25 180 THR A CA 1
ATOM 1406 C C . THR A 1 180 ? 0.840 -2.669 -9.520 1.00 89.25 180 THR A C 1
ATOM 1408 O O . THR A 1 180 ? 0.674 -1.913 -8.561 1.00 89.25 180 THR A O 1
ATOM 1411 N N . VAL A 1 181 ? 1.093 -2.230 -10.754 1.00 90.50 181 VAL A N 1
ATOM 1412 C CA . VAL A 1 181 ? 1.090 -0.839 -11.220 1.00 90.50 181 VAL A CA 1
ATOM 1413 C C . VAL A 1 181 ? -0.098 -0.655 -12.170 1.00 90.50 181 VAL A C 1
ATOM 1415 O O . VAL A 1 181 ? -0.235 -1.340 -13.187 1.00 90.50 181 VAL A O 1
ATOM 1418 N N . HIS A 1 182 ? -0.967 0.308 -11.872 1.00 87.69 182 HIS A N 1
ATOM 1419 C CA . HIS A 1 182 ? -2.133 0.603 -12.706 1.00 87.69 182 HIS A CA 1
ATOM 1420 C C . HIS A 1 18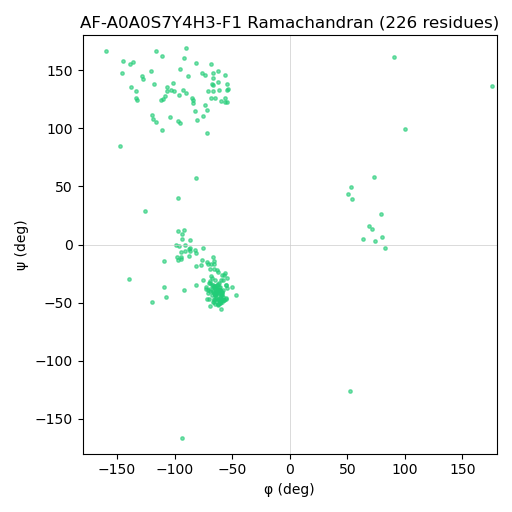2 ? -1.964 1.960 -13.379 1.00 87.69 182 HIS A C 1
ATOM 1422 O O . HIS A 1 182 ? -2.214 2.988 -12.756 1.00 87.69 182 HIS A O 1
ATOM 1428 N N . VAL A 1 183 ? -1.533 1.948 -14.641 1.00 88.75 183 VAL A N 1
ATOM 1429 C CA . VAL A 1 183 ? -1.271 3.161 -15.419 1.00 88.75 183 VAL A CA 1
ATOM 1430 C C . VAL A 1 183 ? -2.568 3.669 -16.047 1.00 88.75 183 VAL A C 1
ATOM 1432 O O . VAL A 1 183 ? -3.239 2.962 -16.800 1.00 88.75 183 VAL A O 1
ATOM 1435 N N . ALA A 1 184 ? -2.901 4.924 -15.774 1.00 85.50 184 ALA A N 1
ATOM 1436 C CA . ALA A 1 184 ? -3.972 5.684 -16.390 1.00 85.50 184 ALA A CA 1
ATOM 1437 C C . ALA A 1 184 ? -3.419 6.569 -17.523 1.00 85.50 184 ALA A C 1
ATOM 1439 O O . ALA A 1 184 ? -2.797 7.615 -17.302 1.00 85.50 184 ALA A O 1
ATOM 1440 N N . ILE A 1 185 ? -3.690 6.164 -18.768 1.00 85.69 185 ILE A N 1
ATOM 1441 C CA . ILE A 1 185 ? -3.350 6.951 -19.963 1.00 85.69 185 ILE A CA 1
ATOM 1442 C C . ILE A 1 185 ? -4.087 8.298 -19.932 1.00 85.69 185 ILE A C 1
ATOM 1444 O O . ILE A 1 185 ? -5.286 8.361 -19.664 1.00 85.69 185 ILE A O 1
ATOM 1448 N N . GLY A 1 186 ? -3.358 9.381 -20.204 1.00 84.81 186 GLY A N 1
ATOM 1449 C CA . GLY A 1 186 ? -3.815 10.763 -20.060 1.00 84.81 186 GLY A CA 1
ATOM 1450 C C . GLY A 1 186 ? -3.707 11.341 -18.642 1.00 84.81 186 GLY A C 1
ATOM 1451 O O . GLY A 1 186 ? -4.031 12.512 -18.467 1.00 84.81 186 GLY A O 1
ATOM 1452 N N . THR A 1 187 ? -3.278 10.558 -17.640 1.00 81.50 187 THR A N 1
ATOM 1453 C CA . THR A 1 187 ? -3.073 11.032 -16.253 1.00 81.50 187 THR A CA 1
ATOM 1454 C C . THR A 1 187 ? -1.627 10.877 -15.779 1.00 81.50 187 THR A C 1
ATOM 1456 O O . THR A 1 187 ? -1.061 11.838 -15.267 1.00 81.50 187 THR A O 1
ATOM 1459 N N . ASP A 1 188 ? -1.019 9.701 -15.953 1.00 83.19 188 ASP A N 1
ATOM 1460 C CA . ASP A 1 188 ? 0.349 9.442 -15.471 1.00 83.19 188 ASP A CA 1
ATOM 1461 C C . ASP A 1 188 ? 1.427 9.981 -16.419 1.00 83.19 188 ASP A C 1
ATOM 1463 O O . ASP A 1 188 ? 1.214 10.083 -17.617 1.00 83.19 188 ASP A O 1
ATOM 1467 N N . THR A 1 189 ? 2.637 10.267 -15.947 1.00 80.44 189 THR A N 1
ATOM 1468 C CA . THR A 1 189 ? 3.691 10.818 -16.826 1.00 80.44 189 THR A CA 1
ATOM 1469 C C . THR A 1 189 ? 4.418 9.753 -17.652 1.00 80.44 189 THR A C 1
ATOM 1471 O O . THR A 1 189 ? 5.005 10.063 -18.687 1.00 80.44 189 THR A O 1
ATOM 1474 N N . VAL A 1 190 ? 4.333 8.475 -17.261 1.00 80.12 190 VAL A N 1
ATOM 1475 C CA . VAL A 1 190 ? 5.121 7.376 -17.858 1.00 80.12 190 VAL A CA 1
ATOM 1476 C C . VAL A 1 190 ? 4.897 7.180 -19.362 1.00 80.12 190 VAL A C 1
ATOM 1478 O O . VAL A 1 190 ? 5.820 6.792 -20.080 1.00 80.12 190 VAL A O 1
ATOM 1481 N N . HIS A 1 191 ? 3.694 7.495 -19.854 1.00 83.44 191 HIS A N 1
ATOM 1482 C CA . HIS A 1 191 ? 3.322 7.354 -21.264 1.00 83.44 191 HIS A CA 1
ATOM 1483 C C . HIS A 1 191 ? 3.679 8.577 -22.121 1.00 83.44 191 HIS A C 1
ATOM 1485 O O . HIS A 1 191 ? 3.513 8.534 -23.337 1.00 83.44 191 HIS A O 1
ATOM 1491 N N . MET A 1 192 ? 4.172 9.658 -21.509 1.00 83.12 192 MET A N 1
ATOM 1492 C CA . MET A 1 192 ? 4.641 10.850 -22.224 1.00 83.12 192 MET A CA 1
ATOM 1493 C C . MET A 1 192 ? 6.074 10.681 -22.757 1.00 83.12 192 MET A C 1
ATOM 1495 O O . MET A 1 192 ? 6.566 11.527 -23.502 1.00 83.12 192 MET A O 1
ATOM 1499 N N . SER A 1 193 ? 6.755 9.589 -22.388 1.00 81.88 193 SER A N 1
ATOM 1500 C CA . SER A 1 193 ? 8.109 9.276 -22.843 1.00 81.88 193 SER A CA 1
ATOM 1501 C C . SER A 1 193 ? 8.153 8.952 -24.343 1.00 81.88 193 SER A C 1
ATOM 1503 O O . SER A 1 193 ? 7.345 8.149 -24.807 1.00 81.88 193 SER A O 1
ATOM 1505 N N . PRO A 1 194 ? 9.155 9.440 -25.103 1.00 82.38 194 PRO A N 1
ATOM 1506 C CA . PRO A 1 194 ? 9.374 9.006 -26.487 1.00 82.38 194 PRO A CA 1
ATOM 1507 C C . PRO A 1 194 ? 9.799 7.531 -26.600 1.00 82.38 194 PRO A C 1
ATOM 1509 O O . PRO A 1 194 ? 9.848 6.990 -27.701 1.00 82.38 194 PRO A O 1
ATOM 1512 N N . HIS A 1 195 ? 10.125 6.882 -25.478 1.00 82.88 195 HIS A N 1
ATOM 1513 C CA . HIS A 1 195 ? 10.484 5.466 -25.408 1.00 82.88 195 HIS A CA 1
ATOM 1514 C C . HIS A 1 195 ? 9.296 4.554 -25.090 1.00 82.88 195 HIS A C 1
ATOM 1516 O O . HIS A 1 195 ? 9.504 3.358 -24.893 1.00 82.88 195 HIS A O 1
ATOM 1522 N N . VAL A 1 196 ? 8.077 5.097 -25.005 1.00 84.69 196 VAL A N 1
ATOM 1523 C CA . VAL A 1 196 ? 6.891 4.299 -24.696 1.00 84.69 196 VAL A CA 1
ATOM 1524 C C . VAL A 1 196 ? 6.600 3.296 -25.810 1.00 84.69 196 VAL A C 1
ATOM 1526 O O . VAL A 1 196 ? 6.458 3.658 -26.978 1.00 84.69 196 VAL A O 1
ATOM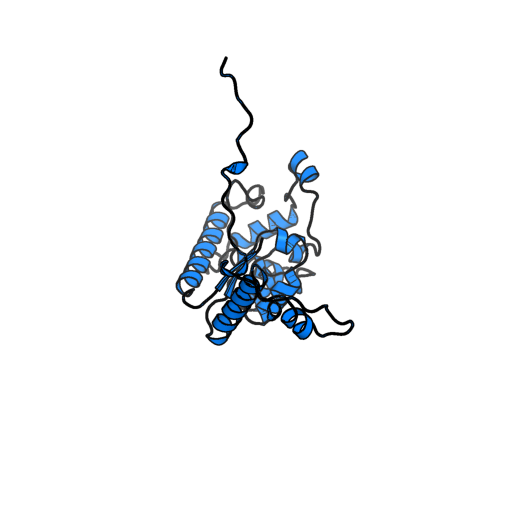 1529 N N . ASP A 1 197 ? 6.480 2.029 -25.429 1.00 88.38 197 ASP A N 1
ATOM 1530 C CA . ASP A 1 197 ? 5.818 1.014 -26.240 1.00 88.38 197 ASP A CA 1
ATOM 1531 C C . ASP A 1 197 ? 4.365 0.914 -25.745 1.00 88.38 197 ASP A C 1
ATOM 1533 O O . ASP A 1 197 ? 4.123 0.386 -24.654 1.00 88.38 197 ASP A O 1
ATOM 1537 N N . PRO A 1 198 ? 3.386 1.466 -26.485 1.00 87.94 198 PRO A N 1
ATOM 1538 C CA . PRO A 1 198 ? 2.004 1.526 -26.022 1.00 87.94 198 PRO A CA 1
ATOM 1539 C C . PRO A 1 198 ? 1.348 0.144 -25.926 1.00 87.94 198 PRO A C 1
ATOM 1541 O O . PRO A 1 198 ? 0.465 -0.044 -25.087 1.00 87.94 198 PRO A O 1
ATOM 1544 N N . GLU A 1 199 ? 1.764 -0.819 -26.754 1.00 88.12 199 GLU A N 1
ATOM 1545 C CA . GLU A 1 199 ? 1.241 -2.185 -26.701 1.00 88.12 199 GLU A CA 1
ATOM 1546 C C . GLU A 1 199 ? 1.745 -2.878 -25.437 1.00 88.12 199 GLU A C 1
ATOM 1548 O O . GLU A 1 199 ? 0.956 -3.435 -24.670 1.00 88.12 199 GLU A O 1
ATOM 1553 N N . ALA A 1 200 ? 3.044 -2.752 -25.165 1.00 85.56 200 ALA A N 1
ATOM 1554 C CA . ALA A 1 200 ? 3.655 -3.318 -23.976 1.00 85.56 200 ALA A CA 1
ATOM 1555 C C . ALA A 1 200 ? 3.096 -2.677 -22.690 1.00 85.56 200 ALA A C 1
ATOM 1557 O O . ALA A 1 200 ? 2.686 -3.390 -21.775 1.00 85.56 200 ALA A O 1
ATOM 1558 N N . LEU A 1 201 ? 2.992 -1.342 -22.639 1.00 86.75 201 LEU A N 1
ATOM 1559 C CA . LEU A 1 201 ? 2.422 -0.603 -21.506 1.00 86.75 201 LEU A CA 1
ATOM 1560 C C . LEU A 1 201 ? 0.982 -1.046 -21.205 1.00 86.75 201 LEU A C 1
ATOM 1562 O O . LEU A 1 201 ? 0.642 -1.324 -20.051 1.00 86.75 201 LEU A O 1
ATOM 1566 N N . GLY A 1 202 ? 0.147 -1.124 -22.246 1.00 87.44 202 GLY A N 1
ATOM 1567 C CA . GLY A 1 202 ? -1.241 -1.567 -22.137 1.00 87.44 202 GLY A CA 1
ATOM 1568 C C . GLY A 1 202 ? -1.352 -3.022 -21.683 1.00 87.44 202 GLY A C 1
ATOM 1569 O O . GLY A 1 202 ? -2.163 -3.330 -20.808 1.00 87.44 202 GLY A O 1
ATOM 1570 N N . SER A 1 203 ? -0.509 -3.903 -22.225 1.00 87.00 203 SER A N 1
ATOM 1571 C CA . SER A 1 203 ? -0.456 -5.311 -21.831 1.00 87.00 203 SER A CA 1
ATOM 1572 C C . SER A 1 203 ? -0.070 -5.466 -20.359 1.00 87.00 203 SER A C 1
ATOM 1574 O O . SER A 1 203 ? -0.813 -6.085 -19.601 1.00 87.00 203 SER A O 1
ATOM 1576 N N . ALA A 1 204 ? 1.023 -4.839 -19.922 1.00 87.31 204 ALA A N 1
ATOM 1577 C CA . ALA A 1 204 ? 1.537 -4.971 -18.560 1.00 87.31 204 ALA A CA 1
ATOM 1578 C C . ALA A 1 204 ? 0.592 -4.432 -17.492 1.00 87.31 204 ALA A C 1
ATOM 1580 O O . ALA A 1 204 ? 0.361 -5.086 -16.471 1.00 87.31 204 ALA A O 1
ATOM 1581 N N . THR A 1 205 ? -0.022 -3.269 -17.731 1.00 86.88 205 THR A N 1
ATOM 1582 C CA . THR A 1 205 ? -0.993 -2.734 -16.770 1.00 86.88 205 THR A CA 1
ATOM 1583 C C . THR A 1 205 ? -2.275 -3.570 -16.728 1.00 86.88 205 THR A C 1
ATOM 1585 O O . THR A 1 205 ? -2.895 -3.721 -15.672 1.00 86.88 205 THR A O 1
ATOM 1588 N N . PHE A 1 206 ? -2.663 -4.181 -17.854 1.00 86.94 206 PHE A N 1
ATOM 1589 C CA . PHE A 1 206 ? -3.796 -5.099 -17.898 1.00 86.94 206 PHE A CA 1
ATOM 1590 C C . PHE A 1 206 ? -3.495 -6.428 -17.191 1.00 86.94 206 PHE A C 1
ATOM 1592 O O . PHE A 1 206 ? -4.358 -6.943 -16.474 1.00 86.94 206 PHE A O 1
ATOM 1599 N N . THR A 1 207 ? -2.282 -6.969 -17.324 1.00 88.38 207 THR A N 1
ATOM 1600 C CA . THR A 1 207 ? -1.819 -8.121 -16.537 1.00 88.38 207 THR A CA 1
ATOM 1601 C C . THR A 1 207 ? -1.899 -7.821 -15.047 1.00 88.38 207 THR A C 1
ATOM 1603 O O . THR A 1 207 ? -2.502 -8.595 -14.304 1.00 88.38 207 THR A O 1
ATOM 1606 N N . ASP A 1 208 ? -1.408 -6.659 -14.621 1.00 89.00 208 ASP A N 1
ATOM 1607 C CA . ASP A 1 208 ? -1.501 -6.208 -13.233 1.00 89.00 208 ASP A CA 1
ATOM 1608 C C . ASP A 1 208 ? -2.949 -6.067 -12.759 1.00 89.00 208 ASP A C 1
ATOM 1610 O O . ASP A 1 208 ? -3.293 -6.496 -11.657 1.00 89.00 208 ASP A O 1
ATOM 1614 N N . PHE A 1 209 ? -3.846 -5.536 -13.592 1.00 85.62 209 PHE A N 1
ATOM 1615 C CA . PHE A 1 209 ? -5.280 -5.505 -13.293 1.00 85.62 209 PHE A CA 1
ATOM 1616 C C . PHE A 1 209 ? -5.865 -6.911 -13.092 1.00 85.62 209 PHE A C 1
ATOM 1618 O O . PHE A 1 209 ? -6.631 -7.136 -12.147 1.00 85.62 209 PHE A O 1
ATOM 1625 N N . ARG A 1 210 ? -5.502 -7.878 -13.942 1.00 85.81 210 ARG A N 1
ATOM 1626 C CA . ARG A 1 210 ? -5.942 -9.276 -13.807 1.00 85.81 210 ARG A CA 1
ATOM 1627 C C . ARG A 1 210 ? -5.372 -9.930 -12.550 1.00 85.81 210 ARG A C 1
ATOM 1629 O O . ARG A 1 210 ? -6.112 -10.628 -11.854 1.00 85.81 210 ARG A O 1
ATOM 1636 N N . LEU A 1 211 ? -4.101 -9.678 -12.238 1.00 86.25 211 LEU A N 1
ATOM 1637 C CA . LEU A 1 211 ? -3.443 -10.163 -11.028 1.00 86.25 211 LEU A CA 1
ATOM 1638 C C . LEU A 1 211 ? -4.128 -9.596 -9.783 1.00 86.25 211 LEU A C 1
ATOM 1640 O O . LEU A 1 211 ? -4.578 -10.367 -8.936 1.00 86.25 211 LEU A O 1
ATOM 1644 N N . PHE A 1 212 ? -4.322 -8.279 -9.713 1.00 85.06 212 PHE A N 1
ATOM 1645 C CA . PHE A 1 212 ? -5.069 -7.628 -8.637 1.00 85.06 212 PHE A CA 1
ATOM 1646 C C . PHE A 1 212 ? -6.483 -8.209 -8.493 1.00 85.06 212 PHE A C 1
ATOM 1648 O O . PHE A 1 212 ? -6.888 -8.582 -7.393 1.00 85.06 212 PHE A O 1
ATOM 1655 N N . SER A 1 213 ? -7.206 -8.381 -9.603 1.00 82.38 213 SER A N 1
ATOM 1656 C CA . SER A 1 213 ? -8.543 -8.990 -9.608 1.00 82.38 213 SER A CA 1
ATOM 1657 C C . SER A 1 213 ? -8.538 -10.403 -9.014 1.00 82.38 213 SER A C 1
ATOM 1659 O O . SER A 1 213 ? -9.436 -10.743 -8.247 1.00 82.38 213 SER A O 1
ATOM 1661 N N . SER A 1 214 ? -7.509 -11.209 -9.299 1.00 83.00 214 SER A N 1
ATOM 1662 C CA . SER A 1 214 ? -7.362 -12.549 -8.713 1.00 83.00 214 SER A CA 1
ATOM 1663 C C . SER A 1 214 ? -7.158 -12.515 -7.194 1.00 83.00 214 SER A C 1
ATOM 1665 O O . SER A 1 214 ? -7.737 -13.334 -6.481 1.00 83.00 214 SER A O 1
ATOM 1667 N N . VAL A 1 215 ? -6.416 -11.526 -6.680 1.00 84.81 215 VAL A N 1
ATOM 1668 C CA . VAL A 1 215 ? -6.240 -11.323 -5.233 1.00 84.81 215 VAL A CA 1
ATOM 1669 C C . VAL A 1 215 ? -7.557 -10.861 -4.602 1.00 84.81 215 VAL A 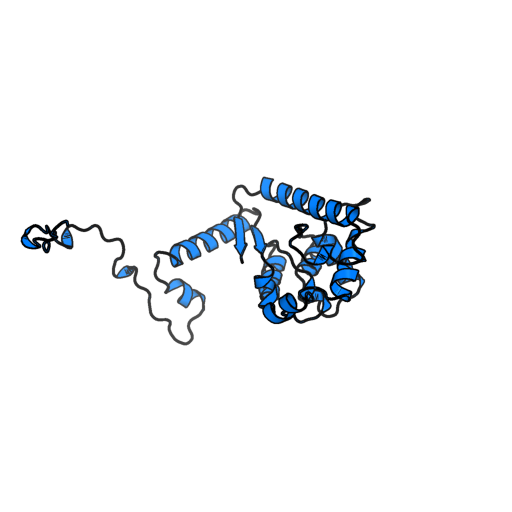C 1
ATOM 1671 O O . VAL A 1 215 ? -7.918 -11.313 -3.516 1.00 84.81 215 VAL A O 1
ATOM 1674 N N . ILE A 1 216 ? -8.319 -10.009 -5.297 1.00 83.38 216 ILE A N 1
ATOM 1675 C CA . ILE A 1 216 ? -9.645 -9.555 -4.858 1.00 83.38 216 ILE A CA 1
ATOM 1676 C C . ILE A 1 216 ? -10.656 -10.706 -4.798 1.00 83.38 216 ILE A C 1
ATOM 1678 O O . ILE A 1 216 ? -11.472 -10.737 -3.876 1.00 83.38 216 ILE A O 1
ATOM 1682 N N . CYS A 1 217 ? -10.591 -11.687 -5.702 1.00 80.94 217 CYS A N 1
ATOM 1683 C CA . CYS A 1 217 ? -11.420 -12.894 -5.608 1.00 80.94 217 CYS A CA 1
ATOM 1684 C C . CYS A 1 217 ? -11.198 -13.667 -4.295 1.00 80.94 217 CYS A C 1
ATOM 1686 O O . CYS A 1 217 ? -12.119 -14.331 -3.825 1.00 80.94 217 CYS A O 1
ATOM 1688 N N . ASP A 1 218 ? -10.020 -13.542 -3.675 1.00 84.25 218 ASP A N 1
ATOM 1689 C CA . ASP A 1 218 ? -9.699 -14.137 -2.375 1.00 84.25 218 ASP A CA 1
ATOM 1690 C C . ASP A 1 218 ? -9.878 -13.156 -1.195 1.00 84.25 218 ASP A C 1
ATOM 1692 O O . ASP A 1 218 ? -9.476 -13.437 -0.066 1.00 84.25 218 ASP A O 1
ATOM 1696 N N . LEU A 1 219 ? -10.500 -11.989 -1.403 1.00 84.44 219 LEU A 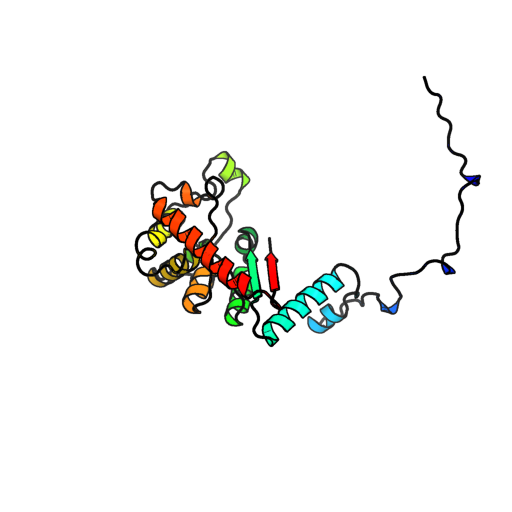N 1
ATOM 1697 C CA . LEU A 1 219 ? -10.609 -10.955 -0.368 1.00 84.44 219 LEU A CA 1
ATOM 1698 C C . LEU A 1 219 ? -11.563 -11.322 0.775 1.00 84.44 219 LEU A C 1
ATOM 1700 O O . LEU A 1 219 ? -11.502 -10.697 1.832 1.00 84.44 219 LEU A O 1
ATOM 1704 N N . GLU A 1 220 ? -12.446 -12.312 0.622 1.00 90.12 220 GLU A N 1
ATOM 1705 C CA . GLU A 1 220 ? -13.391 -12.664 1.687 1.00 90.12 220 GLU A CA 1
ATOM 1706 C C . GLU A 1 220 ? -12.654 -12.989 3.001 1.00 90.12 220 GLU A C 1
ATOM 1708 O O . GLU A 1 220 ? -11.771 -13.845 3.055 1.00 90.12 220 GLU A O 1
ATOM 1713 N N . GLY A 1 221 ? -12.980 -12.266 4.077 1.00 88.50 221 GLY A N 1
ATOM 1714 C CA . GLY A 1 221 ? -12.286 -12.370 5.368 1.00 88.50 221 GLY A CA 1
ATOM 1715 C C . GLY A 1 221 ? -10.887 -11.732 5.424 1.00 88.50 221 GLY A C 1
ATOM 1716 O O . GLY A 1 221 ? -10.228 -11.837 6.463 1.00 88.50 221 GLY A O 1
ATOM 1717 N N . GLY A 1 222 ? -10.444 -11.099 4.338 1.00 91.69 222 GLY A N 1
ATOM 1718 C CA . GLY A 1 222 ? -9.240 -10.280 4.211 1.00 91.69 222 GLY A CA 1
ATOM 1719 C C . GLY A 1 222 ? -9.498 -8.788 4.447 1.00 91.69 222 GLY A C 1
ATOM 1720 O O . GLY A 1 222 ? -10.540 -8.393 4.976 1.00 91.69 222 GLY A O 1
ATOM 1721 N N . VAL A 1 223 ? -8.522 -7.954 4.083 1.00 92.44 223 VAL A N 1
ATOM 1722 C CA . VAL A 1 223 ? -8.576 -6.492 4.238 1.00 92.44 223 VAL A CA 1
ATOM 1723 C C . VAL A 1 223 ? -8.025 -5.805 2.995 1.00 92.44 223 VAL A C 1
ATOM 1725 O O . VAL A 1 223 ? -6.955 -6.165 2.513 1.00 92.44 223 VAL A O 1
ATOM 1728 N N . TYR A 1 224 ? -8.730 -4.773 2.536 1.00 90.44 224 TYR A N 1
ATOM 1729 C CA . TYR A 1 224 ? -8.219 -3.794 1.582 1.00 90.44 224 TYR A CA 1
ATOM 1730 C C . TYR A 1 224 ? -8.027 -2.452 2.293 1.00 90.44 224 TYR A C 1
ATOM 1732 O O . TYR A 1 224 ? -8.961 -1.935 2.911 1.00 90.44 224 TYR A O 1
ATOM 1740 N N . LEU A 1 225 ? -6.817 -1.904 2.223 1.00 90.00 225 LEU A N 1
ATOM 1741 C CA . LEU A 1 225 ? -6.477 -0.577 2.723 1.00 90.00 225 LEU A CA 1
ATOM 1742 C C . LEU A 1 225 ? -6.259 0.351 1.535 1.00 90.00 225 LEU A C 1
ATOM 1744 O O . LEU A 1 225 ? -5.450 0.047 0.667 1.00 90.00 225 LEU A O 1
ATOM 1748 N N . ASN A 1 226 ? -6.945 1.491 1.531 1.00 88.06 226 ASN A N 1
ATOM 1749 C CA . ASN A 1 226 ? -6.641 2.591 0.625 1.00 88.06 226 ASN A CA 1
ATOM 1750 C C . ASN A 1 226 ? -5.921 3.682 1.423 1.00 88.06 226 ASN A C 1
ATOM 1752 O O . ASN A 1 226 ? -6.531 4.283 2.310 1.00 88.06 226 ASN A O 1
ATOM 1756 N N . ILE A 1 227 ? -4.626 3.871 1.173 1.00 84.31 227 ILE A N 1
ATOM 1757 C CA . ILE A 1 227 ? -3.769 4.796 1.918 1.00 84.31 227 ILE A CA 1
ATOM 1758 C C . ILE A 1 227 ? -3.243 5.855 0.948 1.00 84.31 227 ILE A C 1
ATOM 1760 O O . ILE A 1 227 ? -2.382 5.579 0.115 1.00 84.31 227 ILE A O 1
ATOM 1764 N N . GLY A 1 228 ? -3.757 7.075 1.068 1.00 70.06 228 GLY A N 1
ATOM 1765 C CA . GLY A 1 228 ? -3.417 8.191 0.188 1.00 70.06 228 GLY A CA 1
ATOM 1766 C C . GLY A 1 228 ? -4.414 9.319 0.327 1.00 70.06 228 GLY A C 1
ATOM 1767 O O . GLY A 1 228 ? -5.626 9.013 0.352 1.00 70.06 228 GLY A O 1
#

pLDDT: mean 81.23, std 13.97, range [36.53, 95.06]

Nearest PDB structures (foldseek):
  6dft-assembly3_L  TM=4.810E-01  e=5.361E-02  Trypanosoma brucei
  6dft-assembly2_H  TM=5.946E-01  e=2.156E-01  Trypanosoma brucei
  9bz0-assembly1_b  TM=3.250E-01  e=9.340E+00  H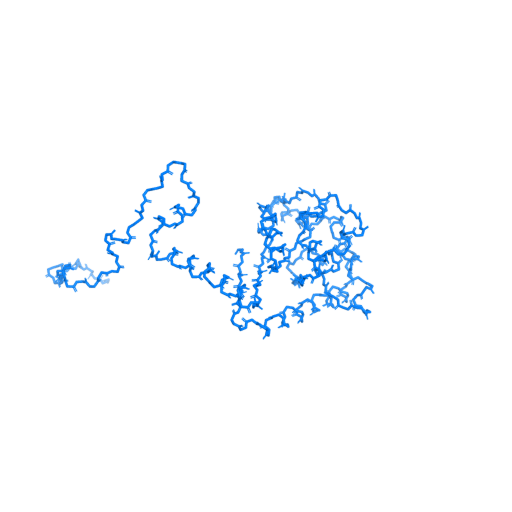omo sapiens